Protein AF-A0A7C8ZE04-F1 (afdb_monomer_lite)

pLDDT: mean 73.81, std 24.48, range [26.11, 98.44]

Organism: Opuntia streptacantha (NCBI:txid393608)

Sequence (186 aa):
MRMPPVLPHWYLYLCLLCVHLLLLVFTGVCSWHTSGHNDTEIWVRNIAVRTPGDNIKNKILRYEENSGSISLSADMVSCEDLQGVGSFDTTCLLSSNVYLSSSIYALGAGNLEILPHVSIACPIKDCSISLNLSGNVKLGSDAAIIAGSVVIAAHSLSVGHNSSISTTSLGGNPPAQTSGTPVGFE

Foldseek 3Di:
DDDDDPPDPVVVVVVVVVVVVVVVVVVVPDPPDPPPPPPPDDDDDDDPPDDDDDDVPPPPPDDDDDDDDPPPPADEDWLVNQVWPDTLAAETEADAEGEDAAAHAYDYAYEYEYEALHEDEDPDAPHEHHYAYAAEYEYEANYEYYELYYHHHYPYYYAYHNYYYHNPVPVDDDPPVPPDDDDDDD

Structure (mmCIF, N/CA/C/O backbone):
data_AF-A0A7C8ZE04-F1
#
_entry.id   AF-A0A7C8ZE04-F1
#
loop_
_atom_site.group_PDB
_atom_site.id
_atom_site.type_symbol
_atom_site.label_atom_id
_atom_site.label_alt_id
_atom_site.label_comp_id
_atom_site.label_asym_id
_atom_site.label_entity_id
_atom_site.label_seq_id
_atom_site.pdbx_PDB_ins_code
_atom_site.Cartn_x
_atom_site.Cartn_y
_atom_site.Cartn_z
_atom_site.occupancy
_atom_site.B_iso_or_equiv
_atom_site.auth_seq_id
_atom_site.auth_comp_id
_atom_site.auth_asym_id
_atom_site.auth_atom_id
_atom_site.pdbx_PDB_model_num
ATOM 1 N N . MET A 1 1 ? -48.619 -49.029 37.928 1.00 37.44 1 MET A N 1
ATOM 2 C CA . MET A 1 1 ? -47.556 -48.224 38.568 1.00 37.44 1 MET A CA 1
ATOM 3 C C . MET A 1 1 ? -46.296 -48.361 37.719 1.00 37.44 1 MET A C 1
ATOM 5 O O . MET A 1 1 ? -45.728 -49.441 37.687 1.00 37.44 1 MET A O 1
ATOM 9 N N . ARG A 1 2 ? -45.933 -47.336 36.935 1.00 44.28 2 ARG A N 1
ATOM 10 C CA . ARG A 1 2 ? -44.680 -47.300 36.157 1.00 44.28 2 ARG A CA 1
ATOM 11 C C . ARG A 1 2 ? -43.642 -46.567 37.002 1.00 44.28 2 ARG A C 1
ATOM 13 O O . ARG A 1 2 ? -43.803 -45.378 37.251 1.00 44.28 2 ARG A O 1
ATOM 20 N N . MET A 1 3 ? -42.636 -47.291 37.478 1.00 44.09 3 MET A N 1
ATOM 21 C CA . MET A 1 3 ? -41.471 -46.707 38.141 1.00 44.09 3 MET A CA 1
ATOM 22 C C . MET A 1 3 ? -40.556 -46.103 37.062 1.00 44.09 3 MET A C 1
ATOM 24 O O . MET A 1 3 ? -40.328 -46.766 36.046 1.00 44.09 3 MET A O 1
ATOM 28 N N . PRO A 1 4 ? -40.066 -44.863 37.221 1.00 61.22 4 PRO A N 1
ATOM 29 C CA . PRO A 1 4 ? -39.085 -44.299 36.304 1.00 61.22 4 PRO A CA 1
ATOM 30 C C . PRO A 1 4 ? -37.735 -45.014 36.481 1.00 61.22 4 PRO A C 1
ATOM 32 O O . PRO A 1 4 ? -37.411 -45.435 37.596 1.00 61.22 4 PRO A O 1
ATOM 35 N N . PRO A 1 5 ? -36.936 -45.174 35.411 1.00 58.28 5 PRO A N 1
ATOM 36 C CA . PRO A 1 5 ? -35.630 -45.801 35.518 1.00 58.28 5 PRO A CA 1
ATOM 37 C C . PRO A 1 5 ? -34.706 -44.868 36.302 1.00 58.28 5 PRO A C 1
ATOM 39 O O . PRO A 1 5 ? -34.390 -43.761 35.868 1.00 58.28 5 PRO A O 1
ATOM 42 N N . VAL A 1 6 ? -34.293 -45.316 37.483 1.00 62.94 6 VAL A N 1
ATOM 43 C CA . VAL A 1 6 ? -33.290 -44.636 38.301 1.00 62.94 6 VAL A CA 1
ATOM 44 C C . VAL A 1 6 ? -31.948 -44.862 37.609 1.00 62.94 6 VAL A C 1
ATOM 46 O O . VAL A 1 6 ? -31.359 -45.937 37.720 1.00 62.94 6 VAL A O 1
ATOM 49 N N . LEU A 1 7 ? -31.502 -43.885 36.814 1.00 62.03 7 LEU A N 1
ATOM 50 C CA . LEU A 1 7 ? -30.159 -43.913 36.242 1.00 62.03 7 LEU A CA 1
ATOM 51 C C . LEU A 1 7 ? -29.162 -43.947 37.412 1.00 62.03 7 LEU A C 1
ATOM 53 O O . LEU A 1 7 ? -29.208 -43.067 38.275 1.00 62.03 7 LEU A O 1
ATOM 57 N N . PRO A 1 8 ? -28.285 -44.954 37.497 1.00 69.31 8 PRO A N 1
ATOM 58 C CA . PRO A 1 8 ? -27.446 -45.113 38.668 1.00 69.31 8 PRO A CA 1
ATOM 59 C C . PRO A 1 8 ? -26.351 -44.033 38.657 1.00 69.31 8 PRO A C 1
ATOM 61 O O . PRO A 1 8 ? -25.678 -43.821 37.649 1.00 69.31 8 PRO A O 1
ATOM 64 N N . HIS A 1 9 ? -26.176 -43.350 39.793 1.00 61.88 9 HIS A N 1
ATOM 65 C CA . HIS A 1 9 ? -25.279 -42.197 39.990 1.00 61.88 9 HIS A CA 1
ATOM 66 C C . HIS A 1 9 ? -23.841 -42.398 39.472 1.00 61.88 9 HIS A C 1
ATOM 68 O O . HIS A 1 9 ? -23.181 -41.428 39.098 1.00 61.88 9 HIS A O 1
ATOM 74 N N . TRP A 1 10 ? -23.362 -43.646 39.404 1.00 70.25 10 TRP A N 1
ATOM 75 C CA . TRP A 1 10 ? -22.042 -43.978 38.858 1.00 70.25 10 TRP A CA 1
ATOM 76 C C . TRP A 1 10 ? -21.896 -43.614 37.373 1.00 70.25 10 TRP A C 1
ATOM 78 O O . TRP A 1 10 ? -20.807 -43.246 36.944 1.00 70.25 10 TRP A O 1
ATOM 88 N N . TYR A 1 11 ? -22.987 -43.654 36.601 1.00 71.69 11 TYR A N 1
ATOM 89 C CA . TYR A 1 11 ? -22.973 -43.341 35.173 1.00 71.69 11 TYR A CA 1
ATOM 90 C C . TYR A 1 11 ? -22.762 -41.844 34.934 1.00 71.69 11 TYR A C 1
ATOM 92 O O . TYR A 1 11 ? -21.968 -41.455 34.084 1.00 71.69 11 TYR A O 1
ATOM 100 N N . LEU A 1 12 ? -23.395 -40.996 35.751 1.00 71.06 12 LEU A N 1
ATOM 101 C CA . LEU A 1 12 ? -23.180 -39.546 35.714 1.00 71.06 12 LEU A CA 1
ATOM 102 C C . LEU A 1 12 ? -21.735 -39.189 36.077 1.00 71.06 12 LEU A C 1
ATOM 104 O O . LEU A 1 12 ? -21.133 -38.329 35.437 1.00 71.06 12 LEU A O 1
ATOM 108 N N . TYR A 1 13 ? -21.159 -39.883 37.061 1.00 78.56 13 TYR A N 1
ATOM 109 C CA . TYR A 1 13 ? -19.769 -39.678 37.464 1.00 78.56 13 TYR A CA 1
ATOM 110 C C . TYR A 1 13 ? -18.779 -40.128 36.378 1.00 78.56 13 TYR A C 1
ATOM 112 O O . TYR A 1 13 ? -17.816 -39.423 36.083 1.00 78.56 13 TYR A O 1
ATOM 120 N N . LEU A 1 14 ? -19.060 -41.256 35.719 1.00 78.44 14 LEU A N 1
ATOM 121 C CA . LEU A 1 14 ? -18.273 -41.755 34.592 1.00 78.44 14 LEU A CA 1
ATOM 122 C C . LEU A 1 14 ? -18.345 -40.810 33.382 1.00 78.44 14 LEU A C 1
ATOM 124 O O . LEU A 1 14 ? -17.321 -40.535 32.760 1.00 78.44 14 LEU A O 1
ATOM 128 N N . CYS A 1 15 ? -19.520 -40.245 33.087 1.00 78.38 15 CYS A N 1
ATOM 129 C CA . CYS A 1 15 ? -19.678 -39.233 32.043 1.00 78.38 15 CYS A CA 1
ATOM 130 C C . CYS A 1 15 ? -18.898 -37.948 32.357 1.00 78.38 15 CYS A C 1
ATOM 132 O O . CYS A 1 15 ? -18.218 -37.430 31.475 1.00 78.38 15 CYS A O 1
ATOM 134 N N . LEU A 1 16 ? -18.945 -37.450 33.598 1.00 79.44 16 LEU A N 1
ATOM 135 C CA . LEU A 1 16 ? -18.192 -36.255 34.005 1.00 79.44 16 LEU A CA 1
ATOM 136 C C . LEU A 1 16 ? -16.674 -36.469 33.906 1.00 79.44 16 LEU A C 1
ATOM 138 O O . LEU A 1 16 ? -15.969 -35.600 33.393 1.00 79.44 16 LEU A O 1
ATOM 142 N N . LEU A 1 17 ? -16.179 -37.641 34.318 1.00 79.25 17 LEU A N 1
ATOM 143 C CA . LEU A 1 17 ? -14.771 -38.019 34.162 1.00 79.25 17 LEU A CA 1
ATOM 144 C C . LEU A 1 17 ? -14.362 -38.129 32.688 1.00 79.25 17 LEU A C 1
ATOM 146 O O . LEU A 1 17 ? -13.304 -37.626 32.319 1.00 79.25 17 LEU A O 1
ATOM 150 N N . CYS A 1 18 ? -15.204 -38.718 31.831 1.00 77.06 18 CYS A N 1
ATOM 151 C CA . CYS A 1 18 ? -14.952 -38.786 30.389 1.00 77.06 18 CYS A CA 1
ATOM 152 C C . CYS A 1 18 ? -14.890 -37.398 29.740 1.00 77.06 18 CYS A C 1
ATOM 154 O O . CYS A 1 18 ? -14.009 -37.155 28.920 1.00 77.06 18 CYS A O 1
ATOM 156 N N . VAL A 1 19 ? -15.783 -36.478 30.116 1.00 82.56 19 VAL A N 1
ATOM 157 C CA . VAL A 1 19 ? -15.781 -35.102 29.592 1.00 82.56 19 VAL A CA 1
ATOM 158 C C . VAL A 1 19 ? -14.530 -34.343 30.042 1.00 82.56 19 VAL A C 1
ATOM 160 O O . VAL A 1 19 ? -13.927 -33.642 29.233 1.00 82.56 19 VAL A O 1
ATOM 163 N N . HIS A 1 20 ? -14.087 -34.518 31.292 1.00 76.00 20 HIS A N 1
ATOM 164 C CA . HIS A 1 20 ? -12.827 -33.938 31.772 1.00 76.00 20 HIS A CA 1
ATOM 165 C C . HIS A 1 20 ? -11.596 -34.523 31.068 1.00 76.00 20 HIS A C 1
ATOM 167 O O . HIS A 1 20 ? -10.710 -33.765 30.677 1.00 76.00 20 HIS A O 1
ATOM 173 N N . LEU A 1 21 ? -11.550 -35.842 30.847 1.00 73.88 21 LEU A N 1
ATOM 174 C CA . LEU A 1 21 ? -10.459 -36.471 30.096 1.00 73.88 21 LEU A CA 1
ATOM 175 C C . LEU A 1 21 ? -10.413 -35.968 28.646 1.00 73.88 21 LEU A C 1
ATOM 177 O O . LEU A 1 21 ? -9.336 -35.679 28.134 1.00 73.88 21 LEU A O 1
ATOM 181 N N . LEU A 1 22 ? -11.572 -35.823 27.996 1.00 68.81 22 LEU A N 1
ATOM 182 C CA . LEU A 1 22 ? -11.665 -35.301 26.632 1.00 68.81 22 LEU A CA 1
ATOM 183 C C . LEU A 1 22 ? -11.234 -33.829 26.555 1.00 68.81 22 LEU A C 1
ATOM 185 O O . LEU A 1 22 ? -10.473 -33.479 25.659 1.00 68.81 22 LEU A O 1
ATOM 189 N N . LEU A 1 23 ? -11.638 -32.981 27.508 1.00 67.50 23 LEU A N 1
ATOM 190 C CA . LEU A 1 23 ? -11.196 -31.580 27.581 1.00 67.50 23 LEU A CA 1
ATOM 191 C C . LEU A 1 23 ? -9.672 -31.452 27.720 1.00 67.50 23 LEU A C 1
ATOM 193 O O . LEU A 1 23 ? -9.079 -30.625 27.033 1.00 67.50 23 LEU A O 1
ATOM 197 N N . LEU A 1 24 ? -9.032 -32.302 28.533 1.00 62.81 24 LEU A N 1
ATOM 198 C CA . LEU A 1 24 ? -7.570 -32.314 28.678 1.00 62.81 24 LEU A CA 1
ATOM 199 C C . LEU A 1 24 ? -6.854 -32.735 27.383 1.00 62.81 24 LEU A C 1
ATOM 201 O O . LEU A 1 24 ? -5.794 -32.194 27.067 1.00 62.81 24 LEU A O 1
ATOM 205 N N . VAL A 1 25 ? -7.446 -33.644 26.602 1.00 62.69 25 VAL A N 1
ATOM 206 C CA . VAL A 1 25 ? -6.917 -34.054 25.289 1.00 62.69 25 VAL A CA 1
ATOM 207 C C . VAL A 1 25 ? -7.092 -32.944 24.243 1.00 62.69 25 VAL A C 1
ATOM 209 O O . VAL A 1 25 ? -6.171 -32.699 23.465 1.00 62.69 25 VAL A O 1
ATOM 212 N N . PHE A 1 26 ? -8.210 -32.209 24.256 1.00 58.47 26 PHE A N 1
ATOM 213 C CA . PHE A 1 26 ? -8.433 -31.082 23.337 1.00 58.47 26 PHE A CA 1
ATOM 214 C C . PHE A 1 26 ? -7.546 -29.865 23.636 1.00 58.47 26 PHE A C 1
ATOM 216 O O . PHE A 1 26 ? -7.151 -29.169 22.705 1.00 58.47 26 PHE A O 1
ATOM 223 N N . THR A 1 27 ? -7.154 -29.630 24.892 1.00 55.72 27 THR A N 1
ATOM 224 C CA . THR A 1 27 ? -6.160 -28.589 25.221 1.00 55.72 27 THR A CA 1
ATOM 225 C C . THR A 1 27 ? -4.712 -29.004 24.929 1.00 55.72 27 THR A C 1
ATOM 227 O O . THR A 1 27 ? -3.817 -28.167 24.999 1.00 55.72 27 THR A O 1
ATOM 230 N N . GLY A 1 28 ? -4.467 -30.280 24.606 1.00 57.69 28 GLY A N 1
ATOM 231 C CA . GLY A 1 28 ? -3.129 -30.846 24.405 1.00 57.69 28 GLY A CA 1
ATOM 232 C C . GLY A 1 28 ? -2.676 -30.999 22.950 1.00 57.69 28 GLY A C 1
ATOM 233 O O . GLY A 1 28 ? -1.522 -31.352 22.726 1.00 57.69 28 GLY A O 1
ATOM 234 N N . VAL A 1 29 ? -3.532 -30.745 21.951 1.00 55.81 29 VAL A N 1
ATOM 235 C CA . VAL A 1 29 ? -3.172 -30.918 20.530 1.00 55.81 29 VAL A CA 1
ATOM 236 C C . VAL A 1 29 ? -3.608 -29.712 19.705 1.00 55.81 29 VAL A C 1
ATOM 238 O O . VAL A 1 29 ? -4.608 -29.738 19.002 1.00 55.81 29 VAL A O 1
ATOM 241 N N . CYS A 1 30 ? -2.809 -28.651 19.816 1.00 51.44 30 CYS A N 1
ATOM 242 C CA . CYS A 1 30 ? -2.404 -27.773 18.715 1.00 51.44 30 CYS A CA 1
ATOM 243 C C . CYS A 1 30 ? -1.124 -27.021 19.130 1.00 51.44 30 CYS A C 1
ATOM 245 O O . CYS A 1 30 ? -1.056 -25.797 19.088 1.00 51.44 30 CYS A O 1
ATOM 247 N N . SER A 1 31 ? -0.072 -27.755 19.512 1.00 45.94 31 SER A N 1
ATOM 248 C CA . SER A 1 31 ? 1.297 -27.247 19.363 1.00 45.94 31 SER A CA 1
ATOM 249 C C . SER A 1 31 ? 1.656 -27.326 17.881 1.00 45.94 31 SER A C 1
ATOM 251 O O . SER A 1 31 ? 2.342 -28.242 17.436 1.00 45.94 31 SER A O 1
ATOM 253 N N . TRP A 1 32 ? 1.123 -26.395 17.090 1.00 43.69 32 TRP A N 1
ATOM 254 C CA . TRP A 1 32 ? 1.688 -26.124 15.776 1.00 43.69 32 TRP A CA 1
ATOM 255 C C . TRP A 1 32 ? 3.054 -25.490 16.002 1.00 43.69 32 TRP A C 1
ATOM 257 O O . TRP A 1 32 ? 3.196 -24.558 16.792 1.00 43.69 32 TRP A O 1
ATOM 267 N N . HIS A 1 33 ? 4.052 -26.075 15.351 1.00 43.50 33 HIS A N 1
ATOM 268 C CA . HIS A 1 33 ? 5.446 -25.668 15.361 1.00 43.50 33 HIS A CA 1
ATOM 269 C C . HIS A 1 33 ? 5.601 -24.142 15.312 1.00 43.50 33 HIS A C 1
ATOM 271 O O . HIS A 1 33 ? 5.453 -23.521 14.260 1.00 43.50 33 HIS A O 1
ATOM 277 N N . THR A 1 34 ? 6.013 -23.544 16.426 1.00 41.84 34 THR A N 1
ATOM 278 C CA . THR A 1 34 ? 6.854 -22.353 16.382 1.00 41.84 34 THR A CA 1
ATOM 279 C C . THR A 1 34 ? 8.168 -22.798 15.750 1.00 41.84 34 THR A C 1
ATOM 281 O O . THR A 1 34 ? 9.049 -23.340 16.415 1.00 41.84 34 THR A O 1
ATOM 284 N N . SER A 1 35 ? 8.290 -22.623 14.43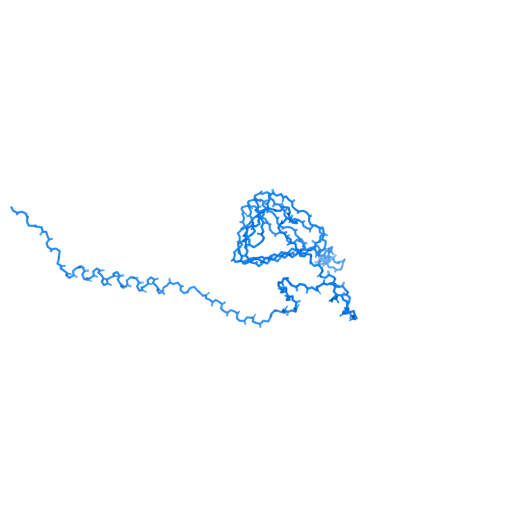4 1.00 34.50 35 SER A N 1
ATOM 285 C CA . SER A 1 35 ? 9.595 -22.583 13.783 1.00 34.50 35 SER A CA 1
ATOM 286 C C . SER A 1 35 ? 10.286 -21.310 14.262 1.00 34.50 35 SER A C 1
ATOM 288 O O . SER A 1 35 ? 10.204 -20.262 13.628 1.00 34.50 35 SER A O 1
ATOM 290 N N . GLY A 1 36 ? 10.904 -21.393 15.440 1.00 40.91 36 GLY A N 1
ATOM 291 C CA . GLY A 1 36 ? 11.854 -20.407 15.921 1.00 40.91 36 GLY A CA 1
ATOM 292 C C . GLY A 1 36 ? 13.096 -20.466 15.045 1.00 40.91 36 GLY A C 1
ATOM 293 O O . GLY A 1 36 ? 14.046 -21.171 15.369 1.00 40.91 36 GLY A O 1
ATOM 294 N N . HIS A 1 37 ? 13.074 -19.744 13.925 1.00 33.09 37 HIS A N 1
ATOM 295 C CA . HIS A 1 37 ? 14.300 -19.334 13.260 1.00 33.09 37 HIS A CA 1
ATOM 296 C C . HIS A 1 37 ? 14.757 -18.045 13.942 1.00 33.09 37 HIS A C 1
ATOM 298 O O . HIS A 1 37 ? 14.253 -16.958 13.660 1.00 33.09 37 HIS A O 1
ATOM 304 N N . ASN A 1 38 ? 15.659 -18.193 14.911 1.00 39.38 38 ASN A N 1
ATOM 305 C CA . ASN A 1 38 ? 16.453 -17.085 15.423 1.00 39.38 38 ASN A CA 1
ATOM 306 C C . ASN A 1 38 ? 17.449 -16.667 14.334 1.00 39.38 38 ASN A C 1
ATOM 308 O O . ASN A 1 38 ? 18.624 -16.996 14.430 1.00 39.38 38 ASN A O 1
ATOM 312 N N . ASP A 1 39 ? 16.977 -15.921 13.338 1.00 35.12 39 ASP A N 1
ATOM 313 C CA . ASP A 1 39 ? 17.833 -15.054 12.529 1.00 35.12 39 ASP A CA 1
ATOM 314 C C . ASP A 1 39 ? 17.661 -13.621 13.024 1.00 35.12 39 ASP A C 1
ATOM 316 O O . ASP A 1 39 ? 17.067 -12.741 12.401 1.00 35.12 39 ASP A O 1
ATOM 320 N N . THR A 1 40 ? 18.214 -13.379 14.207 1.00 39.47 40 THR A N 1
ATOM 321 C CA . THR A 1 40 ? 18.851 -12.095 14.461 1.00 39.47 40 THR A CA 1
ATOM 322 C C . THR A 1 40 ? 19.998 -11.973 13.465 1.00 39.47 40 THR A C 1
ATOM 324 O O . THR A 1 40 ? 21.023 -12.594 13.704 1.00 39.47 40 THR A O 1
ATOM 327 N N . GLU A 1 41 ? 19.782 -11.270 12.349 1.00 45.53 41 GLU A N 1
ATOM 328 C CA . GLU A 1 41 ? 20.761 -10.486 11.564 1.00 45.53 41 GLU A CA 1
ATOM 329 C C . GLU A 1 41 ? 20.132 -10.070 10.215 1.00 45.53 41 GLU A C 1
ATOM 331 O O . GLU A 1 41 ? 20.454 -10.624 9.170 1.00 45.53 41 GLU A O 1
ATOM 336 N N . ILE A 1 42 ? 19.246 -9.059 10.201 1.00 36.91 42 ILE A N 1
ATOM 337 C CA . ILE A 1 42 ? 19.004 -8.260 8.984 1.00 36.91 42 ILE A CA 1
ATOM 338 C C . ILE A 1 42 ? 18.997 -6.769 9.349 1.00 36.91 42 ILE A C 1
ATOM 340 O O . ILE A 1 42 ? 18.168 -6.260 10.098 1.00 36.91 42 ILE A O 1
ATOM 344 N N . TRP A 1 43 ? 20.018 -6.110 8.818 1.00 26.11 43 TRP A N 1
ATOM 345 C CA . TRP A 1 43 ? 20.463 -4.724 8.915 1.00 26.11 43 TRP A CA 1
ATOM 346 C C . TRP A 1 43 ? 19.372 -3.642 9.060 1.00 26.11 43 TRP A C 1
ATOM 348 O O . TRP A 1 43 ? 18.914 -3.041 8.089 1.00 26.11 43 TRP A O 1
ATOM 358 N N . VAL A 1 44 ? 19.038 -3.287 10.302 1.00 29.08 44 VAL A N 1
ATOM 359 C CA . VAL A 1 44 ? 18.365 -2.018 10.615 1.00 29.08 44 VAL A CA 1
ATOM 360 C C . VAL A 1 44 ? 19.437 -0.939 10.766 1.00 29.08 44 VAL A C 1
ATOM 362 O O . VAL A 1 44 ? 19.963 -0.720 11.855 1.00 29.08 44 VAL A O 1
ATOM 365 N N . ARG A 1 45 ? 19.772 -0.232 9.681 1.00 33.34 45 ARG A N 1
ATOM 366 C CA . ARG A 1 45 ? 20.400 1.093 9.800 1.00 33.34 45 ARG A CA 1
ATOM 367 C C . ARG A 1 45 ? 19.343 2.188 9.648 1.00 33.34 45 ARG A C 1
ATOM 369 O O . ARG A 1 45 ? 19.033 2.627 8.552 1.00 33.34 45 ARG A O 1
ATOM 376 N N . ASN A 1 46 ? 18.860 2.620 10.816 1.00 37.75 46 ASN A N 1
ATOM 377 C CA . ASN A 1 46 ? 18.327 3.941 11.170 1.00 37.75 46 ASN A CA 1
ATOM 378 C C . ASN A 1 46 ? 17.159 4.516 10.353 1.00 37.75 46 ASN A C 1
ATOM 380 O O . ASN A 1 46 ? 17.355 5.415 9.542 1.00 37.75 46 ASN A O 1
ATOM 384 N N . ILE A 1 47 ? 15.929 4.165 10.738 1.00 36.22 47 ILE A N 1
ATOM 385 C CA . ILE A 1 47 ? 14.787 5.091 10.658 1.00 36.22 47 ILE A CA 1
ATOM 386 C C . ILE A 1 47 ? 14.082 5.068 12.018 1.00 36.22 47 ILE A C 1
ATOM 388 O O . ILE A 1 47 ? 13.189 4.270 12.281 1.00 36.22 47 ILE A O 1
ATOM 392 N N . ALA A 1 48 ? 14.536 5.934 12.923 1.00 28.05 48 ALA A N 1
ATOM 393 C CA . ALA A 1 48 ? 13.793 6.264 14.130 1.00 28.05 48 ALA A CA 1
ATOM 394 C C . ALA A 1 48 ? 12.840 7.421 13.795 1.00 28.05 48 ALA A C 1
ATOM 396 O O . ALA A 1 48 ? 13.214 8.586 13.916 1.00 28.05 48 ALA A O 1
ATOM 397 N N . VAL A 1 49 ? 11.616 7.112 13.358 1.00 28.64 49 VAL A N 1
ATOM 398 C CA . VAL A 1 49 ? 10.525 8.098 13.326 1.00 28.64 49 VAL A CA 1
ATOM 399 C C . VAL A 1 49 ? 9.922 8.136 14.726 1.00 28.64 49 VAL A C 1
ATOM 401 O O . VAL A 1 49 ? 9.141 7.274 15.121 1.00 28.64 49 VAL A O 1
ATOM 404 N N . ARG A 1 50 ? 10.359 9.119 15.519 1.00 28.19 50 ARG A N 1
ATOM 405 C CA . ARG A 1 50 ? 9.712 9.506 16.774 1.00 28.19 50 ARG A CA 1
ATOM 406 C C . ARG A 1 50 ? 8.682 10.593 16.452 1.00 28.19 50 ARG A C 1
ATOM 408 O O . ARG A 1 50 ? 8.974 11.518 15.701 1.00 28.19 50 ARG A O 1
ATOM 415 N N . THR A 1 51 ? 7.490 10.425 17.015 1.00 31.30 51 THR A N 1
ATOM 416 C CA . THR A 1 51 ? 6.305 11.295 16.950 1.00 31.30 51 THR A CA 1
ATOM 417 C C . THR A 1 51 ? 6.591 12.802 17.085 1.00 31.30 51 THR A C 1
ATOM 419 O O . THR A 1 51 ? 7.581 13.180 17.718 1.00 31.30 51 THR A O 1
ATOM 422 N N . PRO A 1 52 ? 5.717 13.674 16.540 1.00 34.53 52 PRO A N 1
ATOM 423 C CA . PRO A 1 52 ? 6.023 15.072 16.251 1.00 34.53 52 PRO A CA 1
ATOM 424 C C . PRO A 1 52 ? 5.989 15.943 17.507 1.00 34.53 52 PRO A C 1
ATOM 426 O O . PRO A 1 52 ? 4.968 16.069 18.177 1.00 34.53 52 PRO A O 1
ATOM 429 N N . GLY A 1 53 ? 7.110 16.592 17.781 1.00 32.50 53 GLY A N 1
ATOM 430 C CA . GLY A 1 53 ? 7.216 17.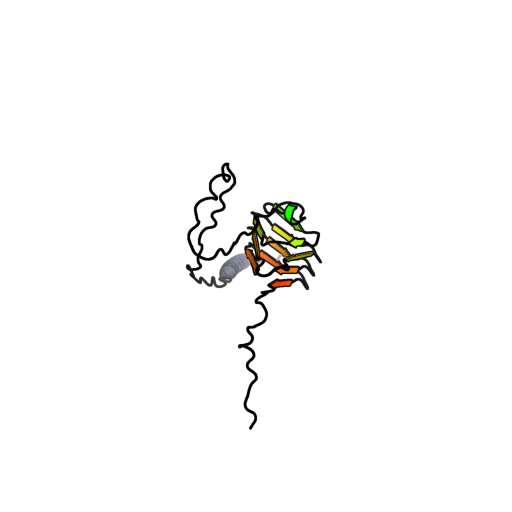723 18.689 1.00 32.50 53 GLY A CA 1
ATOM 431 C C . GLY A 1 53 ? 8.393 18.564 18.225 1.00 32.50 53 GLY A C 1
ATOM 432 O O . GLY A 1 53 ? 9.529 18.175 18.455 1.00 32.50 53 GLY A O 1
ATOM 433 N N . ASP A 1 54 ? 8.077 19.631 17.492 1.00 42.00 54 ASP A N 1
ATOM 434 C CA . ASP A 1 54 ? 8.888 20.805 17.143 1.00 42.00 54 ASP A CA 1
ATOM 435 C C . ASP A 1 54 ? 10.408 20.657 16.879 1.00 42.00 54 ASP A C 1
ATOM 437 O O . ASP A 1 54 ? 11.189 20.271 17.746 1.00 42.00 54 ASP A O 1
ATOM 441 N N . ASN A 1 55 ? 10.834 21.182 15.713 1.00 36.25 55 ASN A N 1
ATOM 442 C CA . ASN A 1 55 ? 12.209 21.545 15.283 1.00 36.25 55 ASN A CA 1
ATOM 443 C C . ASN A 1 55 ? 12.936 20.698 14.212 1.00 36.25 55 ASN A C 1
ATOM 445 O O . ASN A 1 55 ? 14.164 20.758 14.113 1.00 36.25 55 ASN A O 1
ATOM 449 N N . ILE A 1 56 ? 12.234 20.026 13.291 1.00 43.72 56 ILE A N 1
ATOM 450 C CA . ILE A 1 56 ? 12.860 19.496 12.053 1.00 43.72 56 ILE A CA 1
ATOM 451 C C . ILE A 1 56 ? 12.830 20.547 10.928 1.00 43.72 56 ILE A C 1
ATOM 453 O O . ILE A 1 56 ? 12.342 20.305 9.832 1.00 43.72 56 ILE A O 1
ATOM 457 N N . LYS A 1 57 ? 13.328 21.758 11.188 1.00 34.50 57 LYS A N 1
ATOM 458 C CA . LYS A 1 57 ? 13.695 22.695 10.107 1.00 34.50 57 LYS A CA 1
ATOM 459 C C . LYS A 1 57 ? 15.203 22.925 10.008 1.00 34.50 57 LYS A C 1
ATOM 461 O O . LYS A 1 57 ? 15.674 23.418 8.992 1.00 34.50 57 LYS A O 1
ATOM 466 N N . ASN A 1 58 ? 15.983 22.508 11.013 1.00 32.19 58 ASN A N 1
ATOM 467 C CA . ASN A 1 58 ? 17.366 22.982 11.156 1.00 32.19 58 ASN A CA 1
ATOM 468 C C . ASN A 1 58 ? 18.408 21.849 11.244 1.00 32.19 58 ASN A C 1
ATOM 470 O O . ASN A 1 58 ? 19.572 22.113 11.537 1.00 32.19 58 ASN A O 1
ATOM 474 N N . LYS A 1 59 ? 18.019 20.587 11.011 1.00 31.03 59 LYS A N 1
ATOM 475 C CA . LYS A 1 59 ? 18.900 19.413 11.177 1.00 31.03 59 LYS A CA 1
ATOM 476 C C . LYS A 1 59 ? 18.932 18.492 9.949 1.00 31.03 59 LYS A C 1
ATOM 478 O O . LYS A 1 59 ? 19.093 17.289 10.088 1.00 31.03 59 LYS A O 1
ATOM 483 N N . ILE A 1 60 ? 18.771 19.059 8.752 1.00 43.88 60 ILE A N 1
ATOM 484 C CA . ILE A 1 60 ? 19.028 18.376 7.467 1.00 43.88 60 ILE A CA 1
ATOM 485 C C . ILE A 1 60 ? 20.087 19.163 6.683 1.00 43.88 60 ILE A C 1
ATOM 487 O O . ILE A 1 60 ? 19.934 19.481 5.515 1.00 43.88 60 ILE A O 1
ATOM 491 N N . LEU A 1 61 ? 21.169 19.538 7.359 1.00 35.25 61 LEU A N 1
ATOM 492 C CA . LEU A 1 61 ? 22.420 19.956 6.734 1.00 35.25 61 LEU A CA 1
ATOM 493 C C . LEU A 1 61 ? 23.535 19.409 7.621 1.00 35.25 61 LEU A C 1
ATOM 495 O O . LEU A 1 61 ? 23.477 19.583 8.838 1.00 35.25 61 LEU A O 1
ATOM 499 N N . ARG A 1 62 ? 24.540 18.788 7.001 1.00 31.81 62 ARG A N 1
ATOM 500 C CA . ARG A 1 62 ? 25.645 17.997 7.582 1.00 31.81 62 ARG A CA 1
ATOM 501 C C . ARG A 1 62 ? 25.385 16.497 7.669 1.00 31.81 62 ARG A C 1
ATOM 503 O O . ARG A 1 62 ? 25.369 15.942 8.755 1.00 31.81 62 ARG A O 1
ATOM 510 N N . TYR A 1 63 ? 25.261 15.860 6.513 1.00 32.34 63 TYR A N 1
ATOM 511 C CA . TYR A 1 63 ? 26.031 14.651 6.207 1.00 32.34 63 TYR A CA 1
ATOM 512 C C . TYR A 1 63 ? 26.241 14.628 4.694 1.00 32.34 63 TYR A C 1
ATOM 514 O O . TYR A 1 63 ? 25.528 13.973 3.946 1.00 32.34 63 TYR A O 1
ATOM 522 N N . GLU A 1 64 ? 27.200 15.433 4.257 1.00 42.00 64 GLU A N 1
ATOM 523 C CA . GLU A 1 64 ? 27.809 15.328 2.942 1.00 42.00 64 GLU A CA 1
ATOM 524 C C . GLU A 1 64 ? 29.252 14.906 3.200 1.00 42.00 64 GLU A C 1
ATOM 526 O O . GLU A 1 64 ? 30.028 15.721 3.685 1.00 42.00 64 GLU A O 1
ATOM 531 N N . GLU A 1 65 ? 29.577 13.632 2.966 1.00 36.59 65 GLU A N 1
ATOM 532 C CA . GLU A 1 65 ? 30.879 13.263 2.401 1.00 36.59 65 GLU A CA 1
ATOM 533 C C . GLU A 1 65 ? 30.848 11.833 1.826 1.00 36.59 65 GLU A C 1
ATOM 535 O O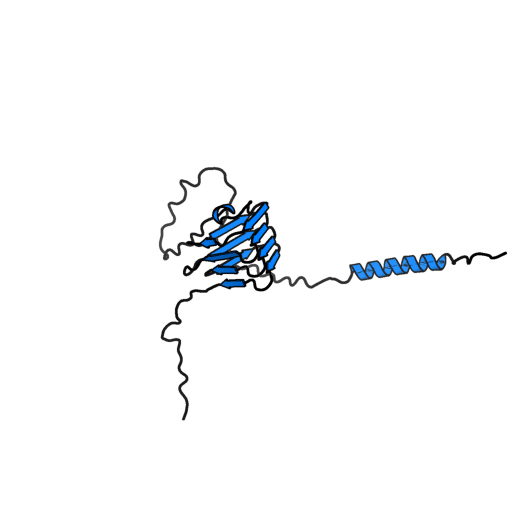 . GLU A 1 65 ? 30.872 10.834 2.541 1.00 36.59 65 GLU A O 1
ATOM 540 N N . ASN A 1 66 ? 30.800 11.778 0.494 1.00 40.25 66 ASN A N 1
ATOM 541 C CA . ASN A 1 66 ? 31.417 10.766 -0.363 1.00 40.25 66 ASN A CA 1
ATOM 542 C C . ASN A 1 66 ? 30.974 9.289 -0.257 1.00 40.25 66 ASN A C 1
ATOM 544 O O . ASN A 1 66 ? 31.745 8.401 0.100 1.00 40.25 66 ASN A O 1
ATOM 548 N N . SER A 1 67 ? 29.760 8.991 -0.718 1.00 35.41 67 SER A N 1
ATOM 549 C CA . SER A 1 67 ? 29.442 7.786 -1.511 1.00 35.41 67 SER A CA 1
ATOM 550 C C . SER A 1 67 ? 28.191 8.118 -2.328 1.00 35.41 67 SER A C 1
ATOM 552 O O . SER A 1 67 ? 27.280 8.725 -1.773 1.00 35.41 67 SER A O 1
ATOM 554 N N . GLY A 1 68 ? 28.159 7.805 -3.628 1.00 34.41 68 GLY A N 1
ATOM 555 C CA . GLY A 1 68 ? 27.114 8.243 -4.569 1.00 34.41 68 GLY A CA 1
ATOM 556 C C . GLY A 1 68 ? 25.697 8.261 -3.982 1.00 34.41 68 GLY A C 1
ATOM 557 O O . GLY A 1 68 ? 25.228 7.270 -3.429 1.00 34.41 68 GLY A O 1
ATOM 558 N N . SER A 1 69 ? 25.038 9.415 -4.084 1.00 38.41 69 SER A N 1
ATOM 559 C CA . SER A 1 69 ? 23.721 9.693 -3.521 1.00 38.41 69 SER A CA 1
ATOM 560 C C . SER A 1 69 ? 22.647 8.778 -4.117 1.00 38.41 69 SER A C 1
ATOM 562 O O . SER A 1 69 ? 22.028 9.111 -5.126 1.00 38.41 69 SER A O 1
ATOM 564 N N . ILE A 1 70 ? 22.380 7.639 -3.482 1.00 39.53 70 ILE A N 1
ATOM 565 C CA . ILE A 1 70 ? 21.078 6.992 -3.620 1.00 39.53 70 ILE A CA 1
ATOM 566 C C . ILE A 1 70 ? 20.141 7.827 -2.751 1.00 39.53 70 ILE A C 1
ATOM 568 O O . ILE A 1 70 ? 20.139 7.693 -1.526 1.00 39.53 70 ILE A O 1
ATOM 572 N N . SER A 1 71 ? 19.389 8.747 -3.359 1.00 41.44 71 SER A N 1
ATOM 573 C CA . SER A 1 71 ? 18.321 9.446 -2.649 1.00 41.44 71 SER A CA 1
ATOM 574 C C . SER A 1 71 ? 17.200 8.443 -2.368 1.00 41.44 71 SER A C 1
ATOM 576 O O . SER A 1 71 ? 16.236 8.334 -3.121 1.00 41.44 71 SER A O 1
ATOM 578 N N . LEU A 1 72 ? 17.325 7.694 -1.275 1.00 53.09 72 LEU A N 1
ATOM 579 C CA . LEU A 1 72 ? 16.226 6.963 -0.642 1.00 53.09 72 LEU A CA 1
ATOM 580 C C . LEU A 1 72 ? 15.271 7.976 0.017 1.00 53.09 72 LEU A C 1
ATOM 582 O O . LEU A 1 72 ? 15.070 7.968 1.226 1.00 53.09 72 LEU A O 1
ATOM 586 N N . SER A 1 73 ? 14.738 8.909 -0.772 1.00 66.88 73 SER A N 1
ATOM 587 C CA . SER A 1 73 ? 13.693 9.828 -0.333 1.00 66.88 73 SER A CA 1
ATOM 588 C C . SER A 1 73 ? 12.364 9.151 -0.629 1.00 66.88 73 SER A C 1
ATOM 590 O O . SER A 1 73 ? 11.817 9.300 -1.716 1.00 66.88 73 SER A O 1
ATOM 592 N N . ALA A 1 74 ? 11.904 8.311 0.296 1.00 78.00 74 ALA A N 1
ATOM 593 C CA . ALA A 1 74 ? 10.507 7.910 0.299 1.00 78.00 74 ALA A CA 1
ATOM 594 C C . ALA A 1 74 ? 9.709 9.027 0.976 1.00 78.00 74 ALA A C 1
ATOM 596 O O . ALA A 1 74 ? 10.026 9.414 2.104 1.00 78.00 74 ALA A O 1
ATOM 597 N N . ASP A 1 75 ? 8.699 9.544 0.288 1.00 89.81 75 ASP A N 1
ATOM 598 C CA . ASP A 1 75 ? 7.843 10.593 0.822 1.00 89.81 75 ASP A CA 1
ATOM 599 C C . ASP A 1 75 ? 6.884 9.975 1.844 1.00 89.81 75 ASP A C 1
ATOM 601 O O . ASP A 1 75 ? 6.203 8.983 1.566 1.00 89.81 75 ASP A O 1
ATOM 605 N N . MET A 1 76 ? 6.852 10.530 3.057 1.00 92.88 76 MET A N 1
ATOM 606 C CA . MET A 1 76 ? 5.899 10.087 4.070 1.00 92.88 76 MET A CA 1
ATOM 607 C C . MET A 1 76 ? 4.515 10.622 3.706 1.00 92.88 76 MET A C 1
ATOM 609 O O . MET A 1 76 ? 4.331 11.836 3.647 1.00 92.88 76 MET A O 1
ATOM 613 N N . VAL A 1 77 ? 3.560 9.724 3.468 1.00 95.50 77 VAL A N 1
ATOM 614 C CA . VAL A 1 77 ? 2.219 10.073 2.976 1.00 95.50 77 VAL A CA 1
ATOM 615 C C . VAL A 1 77 ? 1.141 9.769 4.008 1.00 95.50 77 VAL A C 1
ATOM 617 O O . VAL A 1 77 ? 1.247 8.825 4.793 1.00 95.50 77 VAL A O 1
ATOM 620 N N . SER A 1 78 ? 0.082 10.568 3.989 1.00 96.56 78 SER A N 1
ATOM 621 C CA . SER A 1 78 ? -1.167 10.328 4.707 1.00 96.56 78 SER A CA 1
ATOM 622 C C . SER A 1 78 ? -2.172 9.563 3.836 1.00 96.56 78 SER A C 1
ATOM 624 O O . SER A 1 78 ? -1.968 9.365 2.637 1.00 96.56 78 SER A O 1
ATOM 626 N N . CYS A 1 79 ? -3.278 9.112 4.435 1.00 97.19 79 CYS A N 1
ATOM 627 C CA . CYS A 1 79 ? -4.347 8.451 3.681 1.00 97.19 79 CYS A CA 1
ATOM 628 C C . CYS A 1 79 ? -4.963 9.391 2.628 1.00 97.19 79 CYS A C 1
ATOM 630 O O . CYS A 1 79 ? -5.286 8.963 1.521 1.00 97.19 79 CYS A O 1
ATOM 632 N N . GLU A 1 80 ? -5.075 10.679 2.959 1.00 96.31 80 GLU A N 1
ATOM 633 C CA . GLU A 1 80 ? -5.646 11.709 2.088 1.00 96.31 80 GLU A CA 1
ATOM 634 C C . GLU A 1 80 ? -4.755 11.975 0.864 1.00 96.31 80 GLU A C 1
ATOM 636 O O . GLU A 1 80 ? -5.269 12.184 -0.234 1.00 96.31 80 GLU A O 1
ATOM 641 N N . ASP A 1 81 ? -3.429 11.865 1.013 1.00 95.06 81 ASP A N 1
ATOM 642 C CA . ASP A 1 81 ? -2.478 11.983 -0.106 1.00 95.06 81 ASP A CA 1
ATOM 643 C C . ASP A 1 81 ? -2.640 10.843 -1.126 1.00 95.06 81 ASP A C 1
ATOM 645 O O . ASP A 1 81 ? -2.400 11.022 -2.321 1.00 95.06 81 ASP A O 1
ATOM 649 N N . LEU A 1 82 ? -3.109 9.675 -0.672 1.00 95.06 82 LEU A N 1
ATOM 650 C CA . LEU A 1 82 ? -3.503 8.558 -1.533 1.00 95.06 82 LEU A CA 1
ATOM 651 C C . LEU A 1 82 ? -4.950 8.674 -2.031 1.00 95.06 82 LEU A C 1
ATOM 653 O O . LEU A 1 82 ? -5.503 7.691 -2.513 1.00 95.06 82 LEU A O 1
ATOM 657 N N . GLN A 1 83 ? -5.583 9.845 -1.910 1.00 95.31 83 GLN A N 1
ATOM 658 C CA . GLN A 1 83 ? -6.991 10.065 -2.272 1.00 95.31 83 GLN A CA 1
ATOM 659 C C . GLN A 1 83 ? -7.950 9.125 -1.516 1.00 95.31 83 GLN A C 1
ATOM 661 O O . GLN A 1 83 ? -9.060 8.842 -1.971 1.00 95.31 83 GLN A O 1
ATOM 666 N N . GLY A 1 84 ? -7.511 8.622 -0.361 1.00 95.62 84 GLY A N 1
ATOM 667 C CA . GLY A 1 84 ? -8.286 7.767 0.518 1.00 95.62 84 GLY A CA 1
ATOM 668 C C . GLY A 1 84 ? -9.169 8.550 1.477 1.00 95.62 84 GLY A C 1
ATOM 669 O O . GLY A 1 84 ? -8.988 9.745 1.703 1.00 95.62 84 GLY A O 1
ATOM 670 N N . VAL A 1 85 ? -10.120 7.847 2.087 1.00 97.69 85 VAL A N 1
ATOM 671 C CA . VAL A 1 85 ? -10.975 8.376 3.154 1.00 97.69 85 VAL A CA 1
ATOM 672 C C . VAL A 1 85 ? -10.578 7.730 4.477 1.00 97.69 85 VAL A C 1
ATOM 674 O O . VAL A 1 85 ? -10.524 6.504 4.579 1.00 97.69 85 VAL A O 1
ATOM 677 N N . GLY A 1 86 ? -10.336 8.552 5.501 1.00 97.00 86 GLY A N 1
ATOM 678 C CA . GLY A 1 86 ? -9.960 8.105 6.843 1.00 97.00 86 GLY A CA 1
ATOM 679 C C . GLY A 1 86 ? -8.494 8.387 7.172 1.00 97.00 86 GLY A C 1
ATOM 680 O O . GLY A 1 86 ? -7.958 9.425 6.803 1.00 97.00 86 GLY A O 1
ATOM 681 N N . SER A 1 87 ? -7.849 7.485 7.913 1.00 97.44 87 SER A N 1
ATOM 682 C CA . SER A 1 87 ? -6.452 7.626 8.348 1.00 97.44 87 SER A CA 1
ATOM 683 C C . SER A 1 87 ? -5.795 6.257 8.514 1.00 97.44 87 SER A C 1
ATOM 685 O O . SER A 1 87 ? -6.470 5.274 8.820 1.00 97.44 87 SER A O 1
ATOM 687 N N . PHE A 1 88 ? -4.470 6.194 8.368 1.00 97.62 88 PHE A N 1
ATOM 688 C CA . PHE A 1 88 ? -3.694 4.977 8.617 1.00 97.62 88 PHE A CA 1
ATOM 689 C C . PHE A 1 88 ? -3.705 4.531 10.084 1.00 97.62 88 PHE A C 1
ATOM 691 O O . PHE A 1 88 ? -3.424 3.368 10.351 1.00 97.62 88 PHE A O 1
ATOM 698 N N . ASP A 1 89 ? -4.057 5.402 11.035 1.00 97.38 89 ASP A N 1
ATOM 699 C CA . ASP A 1 89 ? -4.217 5.022 12.448 1.00 97.38 89 ASP A CA 1
ATOM 700 C C . ASP A 1 89 ? -5.565 4.359 12.756 1.00 97.38 89 ASP A C 1
ATOM 702 O O . ASP A 1 89 ? -5.690 3.656 13.757 1.00 97.38 89 ASP A O 1
ATOM 706 N N . THR A 1 90 ? -6.571 4.550 11.899 1.00 97.25 90 THR A N 1
ATOM 707 C CA . THR A 1 90 ? -7.903 3.953 12.056 1.00 97.25 90 THR A CA 1
ATOM 708 C C . THR A 1 90 ? -8.182 2.977 10.920 1.00 97.25 90 THR A C 1
ATOM 710 O O . THR A 1 90 ? -7.891 1.787 11.013 1.00 97.25 90 THR A O 1
ATOM 713 N N . THR A 1 91 ? -8.759 3.449 9.826 1.00 98.00 91 THR A N 1
ATOM 714 C CA . THR A 1 91 ? -8.936 2.693 8.591 1.00 98.00 91 THR A CA 1
ATOM 715 C C . THR A 1 91 ? -8.839 3.675 7.439 1.00 98.00 91 THR A C 1
ATOM 717 O O . THR A 1 91 ? -9.601 4.638 7.376 1.00 98.00 91 THR A O 1
ATOM 720 N N . CYS A 1 92 ? -7.879 3.434 6.554 1.00 98.38 92 CYS A N 1
ATOM 721 C CA . CYS A 1 92 ? -7.728 4.149 5.302 1.00 98.38 92 CYS A CA 1
ATOM 722 C C . CYS A 1 92 ? -8.438 3.364 4.202 1.00 98.38 92 CYS A C 1
ATOM 724 O O . CYS A 1 92 ? -8.056 2.231 3.906 1.00 98.38 92 CYS A O 1
ATOM 726 N N . LEU A 1 93 ? -9.476 3.952 3.615 1.00 98.44 93 LEU A N 1
ATOM 727 C CA . LEU A 1 93 ? -10.247 3.341 2.540 1.00 98.44 93 LEU A CA 1
ATOM 728 C C . LEU A 1 93 ? -9.880 3.987 1.202 1.00 98.44 93 LEU A C 1
ATOM 730 O O . LEU A 1 93 ? -10.145 5.172 1.005 1.00 98.44 93 LEU A O 1
ATOM 734 N N . LEU A 1 94 ? -9.321 3.211 0.273 1.00 98.12 94 LEU A N 1
ATOM 735 C CA . LEU A 1 94 ? -9.041 3.662 -1.090 1.00 98.12 94 LEU A CA 1
ATOM 736 C C . LEU A 1 94 ? -10.167 3.240 -2.030 1.00 98.12 94 LEU A C 1
ATOM 738 O O . LEU A 1 94 ? -10.416 2.049 -2.219 1.00 98.12 94 LEU A O 1
ATOM 742 N N . SER A 1 95 ? -10.831 4.226 -2.630 1.00 97.19 95 SER A N 1
ATOM 743 C CA . SER A 1 95 ? -11.953 4.035 -3.556 1.00 97.19 95 SER A CA 1
ATOM 744 C C . SER A 1 95 ? -11.641 4.422 -5.003 1.00 97.19 95 SER A C 1
ATOM 746 O O . SER A 1 95 ? -12.460 4.176 -5.888 1.00 97.19 95 SER A O 1
ATOM 748 N N . SER A 1 96 ? -10.466 4.998 -5.261 1.00 97.50 96 SER A N 1
ATOM 749 C CA . SER A 1 96 ? -10.020 5.441 -6.581 1.00 97.50 96 SER A CA 1
ATOM 750 C C . SER A 1 96 ? -8.592 4.995 -6.869 1.00 97.50 96 SER A C 1
ATOM 752 O O . SER A 1 96 ? -7.786 4.784 -5.963 1.00 97.50 96 SER A O 1
ATOM 754 N N . ASN A 1 97 ? -8.279 4.852 -8.157 1.00 97.19 97 ASN A N 1
ATOM 755 C CA . ASN A 1 97 ? -6.931 4.519 -8.602 1.00 97.19 97 ASN A CA 1
ATOM 756 C C . ASN A 1 97 ? -5.951 5.644 -8.256 1.00 97.19 97 ASN A C 1
ATOM 758 O O . ASN A 1 97 ? -6.224 6.814 -8.523 1.00 97.19 97 ASN A O 1
ATOM 762 N N . VAL A 1 98 ? -4.786 5.266 -7.740 1.00 96.00 98 VAL A N 1
ATOM 763 C CA . VAL A 1 98 ? -3.722 6.182 -7.335 1.00 96.00 98 VAL A CA 1
ATOM 764 C C . VAL A 1 98 ? -2.507 5.946 -8.216 1.00 96.00 98 VAL A C 1
ATOM 766 O O . VAL A 1 98 ? -1.995 4.830 -8.295 1.00 96.00 98 VAL A O 1
ATOM 769 N N . TYR A 1 99 ? -2.029 7.010 -8.854 1.00 94.81 99 TYR A N 1
ATOM 770 C CA . TYR A 1 99 ? -0.811 6.991 -9.656 1.00 94.81 99 TYR A CA 1
ATOM 771 C C . TYR A 1 99 ? 0.255 7.834 -8.964 1.00 94.81 99 TYR A C 1
ATOM 773 O O . TYR A 1 99 ? 0.118 9.050 -8.851 1.00 94.81 99 TYR A O 1
ATOM 781 N N . LEU A 1 100 ? 1.297 7.171 -8.477 1.00 93.38 100 LEU A N 1
ATOM 782 C CA . LEU A 1 100 ? 2.371 7.776 -7.702 1.00 93.38 100 LEU A CA 1
ATOM 783 C C . LEU A 1 100 ? 3.515 8.217 -8.619 1.00 93.38 100 LEU A C 1
ATOM 785 O O . LEU A 1 100 ? 3.876 7.517 -9.569 1.00 93.38 100 LEU A O 1
ATOM 789 N N . SER A 1 101 ? 4.100 9.374 -8.307 1.00 90.94 101 SER A N 1
ATOM 790 C CA . SER A 1 101 ? 5.259 9.940 -9.011 1.00 90.94 101 SER A CA 1
ATOM 791 C C . SER A 1 101 ? 6.584 9.777 -8.260 1.00 90.94 101 SER A C 1
ATOM 793 O O . SER A 1 101 ? 7.632 10.152 -8.781 1.00 90.94 101 SER A O 1
ATOM 795 N N . SER A 1 102 ? 6.551 9.252 -7.038 1.00 90.38 102 SER A N 1
ATOM 796 C CA . SER A 1 102 ? 7.715 9.032 -6.181 1.00 90.38 102 SER A CA 1
ATOM 797 C C . SER A 1 102 ? 7.483 7.821 -5.278 1.00 90.38 102 SER A C 1
ATOM 799 O O . SER A 1 102 ? 6.361 7.323 -5.149 1.00 90.38 102 SER A O 1
ATOM 801 N N . SER A 1 103 ? 8.565 7.325 -4.679 1.00 91.75 103 SER A N 1
ATOM 802 C CA . SER A 1 103 ? 8.495 6.299 -3.642 1.00 91.75 103 SER A CA 1
ATOM 803 C C . SER A 1 103 ? 7.765 6.836 -2.418 1.00 91.75 103 SER A C 1
ATOM 805 O O . SER A 1 103 ? 8.010 7.967 -2.004 1.00 91.75 103 SER A O 1
ATOM 807 N N . ILE A 1 104 ? 6.920 6.013 -1.803 1.00 94.56 104 ILE A N 1
ATOM 808 C CA . ILE A 1 104 ? 6.110 6.415 -0.651 1.00 94.56 104 ILE A CA 1
ATOM 809 C C . ILE A 1 104 ? 6.361 5.533 0.566 1.00 94.56 104 ILE A C 1
ATOM 811 O O . ILE A 1 104 ? 6.657 4.338 0.456 1.00 94.56 104 ILE A O 1
ATOM 815 N N . TYR A 1 105 ? 6.174 6.132 1.738 1.00 95.62 105 TYR A N 1
ATOM 816 C CA . TYR A 1 105 ? 6.158 5.449 3.021 1.00 95.62 105 TYR A CA 1
ATOM 817 C C . TYR A 1 105 ? 4.891 5.818 3.798 1.00 95.62 105 TYR A C 1
ATOM 819 O O . TYR A 1 105 ? 4.683 6.977 4.153 1.00 95.62 105 TYR A O 1
ATOM 827 N N . ALA A 1 106 ? 4.047 4.828 4.078 1.00 95.31 106 ALA A N 1
ATOM 828 C CA . ALA A 1 106 ? 2.861 4.979 4.912 1.00 95.31 106 ALA A CA 1
ATOM 829 C C . ALA A 1 106 ? 3.085 4.303 6.267 1.00 95.31 106 ALA A C 1
ATOM 831 O O . ALA A 1 106 ? 3.564 3.168 6.328 1.00 95.31 106 ALA A O 1
ATOM 832 N N . LEU A 1 107 ? 2.712 4.992 7.346 1.00 96.31 107 LEU A N 1
ATOM 833 C CA . LEU A 1 107 ? 2.827 4.511 8.722 1.00 96.31 107 LEU A CA 1
ATOM 834 C C . LEU A 1 107 ? 1.501 4.705 9.458 1.00 96.31 107 LEU A C 1
ATOM 836 O O . LEU A 1 107 ? 0.897 5.769 9.345 1.00 96.31 107 LEU A O 1
ATOM 840 N N . GLY A 1 108 ? 1.085 3.719 10.253 1.00 95.56 108 GLY A N 1
ATOM 841 C CA . GLY A 1 108 ? -0.077 3.875 11.128 1.00 95.56 108 GLY A CA 1
ATOM 842 C C . GLY A 1 108 ? -0.409 2.653 11.978 1.00 95.56 108 GLY A C 1
ATOM 843 O O . GLY A 1 108 ? 0.083 1.547 11.754 1.00 95.56 108 GLY A O 1
ATOM 844 N N . ALA A 1 109 ? -1.249 2.851 12.989 1.00 97.44 109 ALA A N 1
ATOM 845 C CA . ALA A 1 109 ? -1.688 1.783 13.889 1.00 97.44 109 ALA A CA 1
ATOM 846 C C . ALA A 1 109 ? -2.850 0.925 13.344 1.00 97.44 109 ALA A C 1
ATOM 848 O O . ALA A 1 109 ? -3.092 -0.168 13.860 1.00 97.44 109 ALA A O 1
ATOM 849 N N . GLY A 1 110 ? -3.560 1.412 12.328 1.00 97.12 110 GLY A N 1
ATOM 850 C CA . GLY A 1 110 ? -4.831 0.883 11.845 1.00 97.12 110 GLY A CA 1
ATOM 851 C C . GLY A 1 110 ? -4.730 0.088 10.546 1.00 97.12 110 GLY A C 1
ATOM 852 O O . GLY A 1 110 ? -3.750 -0.616 10.297 1.00 97.12 110 GLY A O 1
ATOM 853 N N . ASN A 1 111 ? -5.786 0.177 9.736 1.00 97.88 111 ASN A N 1
ATOM 854 C CA . ASN A 1 111 ? -6.008 -0.678 8.570 1.00 97.88 111 ASN A CA 1
ATOM 855 C C . ASN A 1 111 ? -5.880 0.080 7.244 1.00 97.88 111 ASN A C 1
ATOM 857 O O . ASN A 1 111 ? -6.128 1.284 7.176 1.00 97.88 111 ASN A O 1
ATOM 861 N N . LEU A 1 112 ? -5.592 -0.654 6.170 1.00 98.25 112 LEU A N 1
ATOM 862 C CA . LEU A 1 112 ? -5.712 -0.180 4.791 1.00 98.25 112 LEU A CA 1
ATOM 863 C C . LEU A 1 112 ? -6.633 -1.114 4.010 1.00 98.25 112 LEU A C 1
ATOM 865 O O . LEU A 1 112 ? -6.346 -2.302 3.871 1.00 98.25 112 LEU A O 1
ATOM 869 N N . GLU A 1 113 ? -7.707 -0.563 3.459 1.00 98.31 113 GLU A N 1
ATOM 870 C CA . GLU A 1 113 ? -8.635 -1.277 2.592 1.00 98.31 113 GLU A CA 1
ATOM 871 C C . GLU A 1 113 ? -8.631 -0.656 1.196 1.00 98.31 113 GLU A C 1
ATOM 873 O O . GLU A 1 113 ? -9.085 0.466 0.986 1.00 98.31 113 GLU A O 1
ATOM 878 N N . ILE A 1 114 ? -8.121 -1.411 0.228 1.00 98.38 114 ILE A N 1
ATOM 879 C CA . ILE A 1 114 ? -8.177 -1.083 -1.193 1.00 98.38 114 ILE A CA 1
ATOM 880 C C . ILE A 1 114 ? -9.443 -1.727 -1.746 1.00 98.38 114 ILE A C 1
ATOM 882 O O . ILE A 1 114 ? -9.573 -2.952 -1.720 1.00 98.38 114 ILE A O 1
ATOM 886 N N . LEU A 1 115 ? -10.399 -0.922 -2.208 1.00 98.38 115 LEU A N 1
ATOM 887 C CA . LEU A 1 115 ? -11.662 -1.439 -2.729 1.00 98.38 115 LEU A CA 1
ATOM 888 C C . LEU A 1 115 ? -11.476 -2.247 -4.028 1.00 98.38 115 LEU A C 1
ATOM 890 O O . LEU A 1 115 ? -10.429 -2.173 -4.675 1.00 98.38 115 LEU A O 1
ATOM 894 N N . PRO A 1 116 ? -12.481 -3.051 -4.424 1.00 98.38 116 PRO A N 1
ATOM 895 C CA . PRO A 1 116 ? -12.441 -3.766 -5.691 1.00 98.38 116 PRO A CA 1
ATOM 896 C C . PRO A 1 116 ? -12.179 -2.852 -6.890 1.00 98.38 116 PRO A C 1
ATOM 898 O O . PRO A 1 116 ? -12.687 -1.732 -6.935 1.00 98.38 116 PRO A O 1
ATOM 901 N N . HIS A 1 117 ? -11.418 -3.349 -7.867 1.00 97.94 117 HIS A N 1
ATOM 902 C CA . HIS A 1 117 ? -11.000 -2.617 -9.073 1.00 97.94 117 HIS A CA 1
ATOM 903 C C . HIS A 1 117 ? -10.155 -1.353 -8.823 1.00 97.94 117 HIS A C 1
ATOM 905 O O . HIS A 1 117 ? -9.961 -0.559 -9.746 1.00 97.94 117 HIS A O 1
ATOM 911 N N . VAL A 1 118 ? -9.634 -1.160 -7.605 1.00 98.06 118 VAL A N 1
ATOM 912 C CA . VAL A 1 118 ? -8.759 -0.033 -7.266 1.00 98.06 118 VAL A CA 1
ATOM 913 C C . VAL A 1 118 ? -7.291 -0.441 -7.343 1.00 98.06 118 VAL A C 1
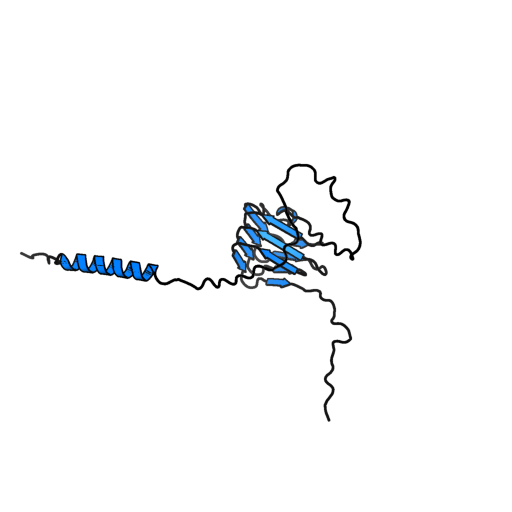ATOM 915 O O . VAL A 1 118 ? -6.880 -1.486 -6.836 1.00 98.06 118 VAL A O 1
ATOM 918 N N . SER A 1 119 ? -6.485 0.406 -7.977 1.00 96.19 119 SER A N 1
ATOM 919 C CA . SER A 1 119 ? -5.062 0.177 -8.209 1.00 96.19 119 SER A CA 1
ATOM 920 C C . SER A 1 119 ? -4.202 1.282 -7.604 1.00 96.19 119 SER A C 1
ATOM 922 O O . SER A 1 119 ? -4.467 2.457 -7.841 1.00 96.19 119 SER A O 1
ATOM 924 N N . ILE A 1 120 ? -3.134 0.917 -6.895 1.00 96.00 120 ILE A N 1
ATOM 925 C CA . ILE A 1 120 ? -2.036 1.824 -6.541 1.00 96.00 120 ILE A CA 1
ATOM 926 C C . ILE A 1 120 ? -0.870 1.497 -7.469 1.00 96.00 120 ILE A C 1
ATOM 928 O O . ILE A 1 120 ? -0.316 0.400 -7.406 1.00 96.00 120 ILE A O 1
ATOM 932 N N . ALA A 1 121 ? -0.497 2.426 -8.340 1.00 94.88 121 ALA A N 1
ATOM 933 C CA . ALA A 1 121 ? 0.538 2.209 -9.338 1.00 94.88 121 ALA A CA 1
ATOM 934 C C . ALA A 1 121 ? 1.624 3.280 -9.256 1.00 94.88 121 ALA A C 1
ATOM 936 O O . ALA A 1 121 ? 1.341 4.472 -9.312 1.00 94.88 121 ALA A O 1
ATOM 937 N N . CYS A 1 122 ? 2.878 2.850 -9.205 1.00 92.06 122 CYS A N 1
ATOM 938 C CA . CYS A 1 122 ? 4.044 3.699 -9.364 1.00 92.06 122 CYS A CA 1
ATOM 939 C C . CYS A 1 122 ? 4.886 3.202 -10.548 1.00 92.06 122 CYS A C 1
ATOM 941 O O . CYS A 1 122 ? 5.765 2.353 -10.375 1.00 92.06 122 CYS A O 1
ATOM 943 N N . PRO A 1 123 ? 4.621 3.688 -11.774 1.00 84.94 123 PRO A N 1
ATOM 944 C CA . PRO A 1 123 ? 5.246 3.185 -12.998 1.00 84.94 123 PRO A CA 1
ATOM 945 C C . PRO A 1 123 ? 6.656 3.763 -13.243 1.00 84.94 123 PRO A C 1
ATOM 947 O O . PRO A 1 123 ? 7.053 3.979 -14.387 1.00 84.94 123 PRO A O 1
ATOM 950 N N . ILE A 1 124 ? 7.416 4.049 -12.183 1.00 83.50 124 ILE A N 1
ATOM 951 C CA . ILE A 1 124 ? 8.749 4.664 -12.255 1.00 83.50 124 ILE A CA 1
ATOM 952 C C . ILE A 1 124 ? 9.806 3.637 -11.845 1.00 83.50 124 ILE A C 1
ATOM 954 O O . ILE A 1 124 ? 9.593 2.837 -10.930 1.00 83.50 124 ILE A O 1
ATOM 958 N N . LYS A 1 125 ? 10.960 3.664 -12.529 1.00 78.31 125 LYS A N 1
ATOM 959 C CA . LYS A 1 125 ? 12.130 2.843 -12.183 1.00 78.31 125 LYS A CA 1
ATOM 960 C C . LYS A 1 125 ? 12.507 3.054 -10.720 1.00 78.31 125 LYS A C 1
ATOM 962 O O . LYS A 1 125 ? 12.582 4.190 -10.269 1.00 78.31 125 LYS A O 1
ATOM 967 N N . ASP A 1 126 ? 12.719 1.952 -10.008 1.00 78.94 126 ASP A N 1
ATOM 968 C CA . ASP A 1 126 ? 13.101 1.939 -8.592 1.00 78.94 126 ASP A CA 1
ATOM 969 C C . ASP A 1 126 ? 12.101 2.614 -7.633 1.00 78.94 126 ASP A C 1
ATOM 971 O O . ASP A 1 126 ? 12.437 2.894 -6.483 1.00 78.94 126 ASP A O 1
ATOM 975 N N . CYS A 1 127 ? 10.850 2.828 -8.059 1.00 87.88 127 CYS A N 1
ATOM 976 C CA . CYS A 1 127 ? 9.820 3.317 -7.153 1.00 87.88 127 CYS A CA 1
ATOM 977 C C . CYS A 1 127 ? 9.443 2.255 -6.118 1.00 87.88 127 CYS A C 1
ATOM 979 O O . CYS A 1 127 ? 9.111 1.119 -6.474 1.00 87.88 127 CYS A O 1
ATOM 981 N N . SER A 1 128 ? 9.454 2.629 -4.841 1.00 91.00 128 SER A N 1
ATOM 982 C CA . SER A 1 128 ? 9.092 1.751 -3.736 1.00 91.00 128 SER A CA 1
ATOM 983 C C . SER A 1 128 ? 7.807 2.202 -3.047 1.00 91.00 128 SER A C 1
ATOM 985 O O . SER A 1 128 ? 7.630 3.369 -2.711 1.00 91.00 128 SER A O 1
ATOM 987 N N . ILE A 1 129 ? 6.906 1.252 -2.809 1.00 94.19 129 ILE A N 1
ATOM 988 C CA . ILE A 1 129 ? 5.726 1.437 -1.964 1.00 94.19 129 ILE A CA 1
ATOM 989 C C . ILE A 1 129 ? 5.984 0.690 -0.660 1.00 94.19 129 ILE A C 1
ATOM 991 O O . ILE A 1 129 ? 6.080 -0.537 -0.658 1.00 94.19 129 ILE A O 1
ATOM 995 N N . SER A 1 130 ? 6.109 1.423 0.443 1.00 95.19 130 SER A N 1
ATOM 996 C CA . SER A 1 130 ? 6.318 0.846 1.772 1.00 95.19 130 SER A CA 1
ATOM 997 C C . SER A 1 130 ? 5.131 1.156 2.674 1.00 95.19 130 SER A C 1
ATOM 999 O O . SER A 1 130 ? 4.859 2.313 2.982 1.00 95.19 130 SER A O 1
ATOM 1001 N N . LEU A 1 131 ? 4.425 0.116 3.103 1.00 96.56 131 LEU A N 1
ATOM 1002 C CA . LEU A 1 131 ? 3.273 0.196 3.990 1.00 96.56 131 LEU A CA 1
ATOM 1003 C C . LEU A 1 131 ? 3.650 -0.453 5.318 1.00 96.56 131 LEU A C 1
ATOM 1005 O O . LEU A 1 131 ? 3.927 -1.650 5.360 1.00 96.56 131 LEU A O 1
ATOM 1009 N N . ASN A 1 132 ? 3.675 0.327 6.392 1.00 97.00 132 ASN A N 1
ATOM 1010 C CA . ASN A 1 132 ? 3.942 -0.155 7.740 1.00 97.00 132 ASN A CA 1
ATOM 1011 C C . ASN A 1 132 ? 2.734 0.136 8.629 1.00 97.00 132 ASN A C 1
ATOM 1013 O O . ASN A 1 132 ? 2.577 1.233 9.162 1.00 97.00 132 ASN A O 1
ATOM 1017 N N . LEU A 1 133 ? 1.850 -0.849 8.730 1.00 97.19 133 LEU A N 1
ATOM 1018 C CA . LEU A 1 133 ? 0.585 -0.740 9.435 1.00 97.19 133 LEU A CA 1
ATOM 1019 C C . LEU A 1 133 ? 0.527 -1.791 10.538 1.00 97.19 133 LEU A C 1
ATOM 1021 O O . LEU A 1 133 ? 0.877 -2.944 10.323 1.00 97.19 133 LEU A O 1
ATOM 1025 N N . SER A 1 134 ? 0.081 -1.421 11.736 1.00 96.44 134 SER A N 1
ATOM 1026 C CA . SER A 1 134 ? -0.085 -2.418 12.806 1.00 96.44 134 SER A CA 1
ATOM 1027 C C . SER A 1 134 ? -1.324 -3.296 12.597 1.00 96.44 134 SER A C 1
ATOM 1029 O O . SER A 1 134 ? -1.357 -4.422 13.083 1.00 96.44 134 SER A O 1
ATOM 1031 N N . GLY A 1 135 ? -2.330 -2.805 11.865 1.00 97.00 135 GLY A N 1
ATOM 1032 C CA . GLY A 1 135 ? -3.575 -3.514 11.590 1.00 97.00 135 GLY A CA 1
ATOM 1033 C C . GLY A 1 135 ? -3.543 -4.367 10.321 1.00 97.00 135 GLY A C 1
ATOM 1034 O O . GLY A 1 135 ? -2.538 -4.988 9.962 1.00 97.00 135 GLY A O 1
ATOM 1035 N N . ASN A 1 136 ? -4.693 -4.443 9.655 1.00 97.75 136 ASN A N 1
ATOM 1036 C CA . ASN A 1 136 ? -4.930 -5.313 8.510 1.00 97.75 136 ASN A CA 1
ATOM 1037 C C . ASN A 1 136 ? -4.787 -4.541 7.190 1.00 97.75 136 ASN A C 1
ATOM 1039 O O . ASN A 1 136 ? -5.285 -3.425 7.047 1.00 97.75 136 ASN A O 1
ATOM 1043 N N . VAL A 1 137 ? -4.171 -5.174 6.194 1.00 98.25 137 VAL A N 1
ATOM 1044 C CA . VAL A 1 137 ? -4.164 -4.698 4.807 1.00 98.25 137 VAL A CA 1
ATOM 1045 C C . VAL A 1 137 ? -5.056 -5.609 3.979 1.00 98.25 137 VAL A C 1
ATOM 1047 O O . VAL A 1 137 ? -4.915 -6.833 4.011 1.00 98.25 137 VAL A O 1
ATOM 1050 N N . LYS A 1 138 ? -5.990 -5.024 3.237 1.00 98.25 138 LYS A N 1
ATOM 1051 C CA . LYS A 1 138 ? -6.959 -5.750 2.424 1.00 98.25 138 LYS A CA 1
ATOM 1052 C C . LYS A 1 138 ? -6.989 -5.200 1.013 1.00 98.25 138 LYS A C 1
ATOM 1054 O O . LYS A 1 138 ? -7.255 -4.022 0.807 1.00 98.25 138 LYS A O 1
ATOM 1059 N N . LEU A 1 139 ? -6.754 -6.078 0.050 1.00 98.19 139 LEU A N 1
ATOM 1060 C CA . LEU A 1 139 ? -6.955 -5.825 -1.368 1.00 98.19 139 LEU A CA 1
ATOM 1061 C C . LEU A 1 139 ? -8.297 -6.435 -1.769 1.00 98.19 139 LEU A C 1
ATOM 1063 O O . LEU A 1 139 ? -8.532 -7.626 -1.560 1.00 98.19 139 LEU A O 1
ATOM 1067 N N . GLY A 1 140 ? -9.187 -5.619 -2.327 1.00 98.25 140 GLY A N 1
ATOM 1068 C CA . GLY A 1 140 ? -10.444 -6.061 -2.920 1.00 98.25 140 GLY A CA 1
ATOM 1069 C C . GLY A 1 140 ? -10.224 -6.955 -4.141 1.00 98.25 140 GLY A C 1
ATOM 1070 O O . GLY A 1 140 ? -9.097 -7.164 -4.587 1.00 98.25 140 GLY A O 1
ATOM 1071 N N . SER A 1 141 ? -11.304 -7.507 -4.694 1.00 98.19 141 SER A N 1
ATOM 1072 C CA . SER A 1 141 ? -11.212 -8.256 -5.951 1.00 98.19 141 SER A CA 1
ATOM 1073 C C . SER A 1 141 ? -10.740 -7.355 -7.091 1.00 98.19 141 SER A C 1
ATOM 1075 O O . SER A 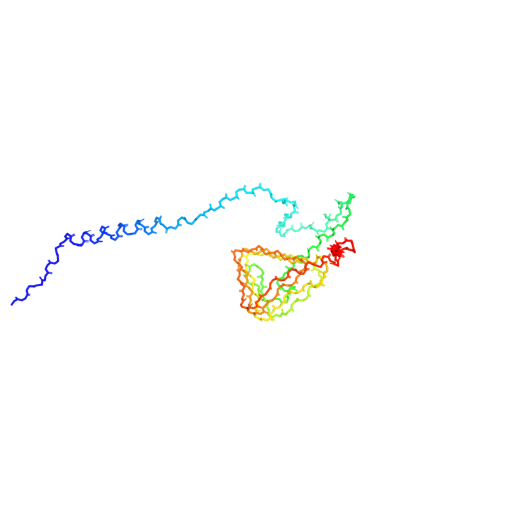1 141 ? -11.116 -6.185 -7.145 1.00 98.19 141 SER A O 1
ATOM 1077 N N . ASP A 1 142 ? -9.899 -7.884 -7.977 1.00 97.94 142 ASP A N 1
ATOM 1078 C CA . ASP A 1 142 ? -9.350 -7.150 -9.126 1.00 97.94 142 ASP A CA 1
ATOM 1079 C C . ASP A 1 142 ? -8.563 -5.876 -8.744 1.00 97.94 142 ASP A C 1
ATOM 1081 O O . ASP A 1 142 ? -8.345 -5.000 -9.580 1.00 97.94 142 ASP A O 1
ATOM 1085 N N . ALA A 1 143 ? -8.151 -5.743 -7.478 1.00 98.12 143 ALA A N 1
ATOM 1086 C CA . ALA A 1 143 ? -7.292 -4.657 -7.020 1.00 98.12 143 ALA A CA 1
ATOM 1087 C C . ALA A 1 143 ? -5.824 -4.923 -7.389 1.00 98.12 143 ALA A C 1
ATOM 1089 O O . ALA A 1 143 ? -5.395 -6.075 -7.497 1.00 98.12 143 ALA A O 1
ATOM 1090 N N . ALA A 1 144 ? -5.024 -3.870 -7.546 1.00 96.69 144 ALA A N 1
ATOM 1091 C CA . ALA A 1 144 ? -3.618 -4.025 -7.914 1.00 96.69 144 ALA A CA 1
ATOM 1092 C C . ALA A 1 144 ? -2.692 -3.083 -7.140 1.00 96.69 144 ALA A C 1
ATOM 1094 O O . ALA A 1 144 ? -2.973 -1.899 -6.994 1.00 96.69 144 ALA A O 1
ATOM 1095 N N . ILE A 1 145 ? -1.545 -3.590 -6.692 1.00 96.19 145 ILE A N 1
ATOM 1096 C CA . ILE A 1 145 ? -0.416 -2.760 -6.254 1.00 96.19 145 ILE A CA 1
ATOM 1097 C C . ILE A 1 145 ? 0.724 -2.996 -7.234 1.00 96.19 145 ILE A C 1
ATOM 1099 O O . ILE A 1 145 ? 1.177 -4.128 -7.385 1.00 96.19 145 ILE A O 1
ATOM 1103 N N . ILE A 1 146 ? 1.174 -1.947 -7.915 1.00 94.38 146 ILE A N 1
ATOM 1104 C CA . ILE A 1 146 ? 2.173 -2.028 -8.983 1.00 94.38 146 ILE A CA 1
ATOM 1105 C C . ILE A 1 146 ? 3.301 -1.052 -8.664 1.00 94.38 146 ILE A C 1
ATOM 1107 O O . ILE A 1 146 ? 3.073 0.153 -8.640 1.00 94.38 146 ILE A O 1
ATOM 1111 N N . ALA A 1 147 ? 4.517 -1.539 -8.425 1.00 93.12 147 ALA A N 1
ATOM 1112 C CA . ALA A 1 147 ? 5.684 -0.682 -8.187 1.00 93.12 147 ALA A CA 1
ATOM 1113 C C . ALA A 1 147 ? 6.999 -1.408 -8.485 1.00 93.12 147 ALA A C 1
ATOM 1115 O O . ALA A 1 147 ? 7.009 -2.612 -8.714 1.00 93.12 147 ALA A O 1
ATOM 1116 N N . GLY A 1 148 ? 8.124 -0.692 -8.441 1.00 88.56 148 GLY A N 1
ATOM 1117 C CA . GLY A 1 148 ? 9.466 -1.282 -8.499 1.00 88.56 148 GLY A CA 1
ATOM 1118 C C . GLY A 1 148 ? 9.737 -2.252 -7.351 1.00 88.56 148 GLY A C 1
ATOM 1119 O O . GLY A 1 148 ? 10.219 -3.366 -7.557 1.00 88.56 148 GLY A O 1
ATOM 1120 N N . SER A 1 149 ? 9.373 -1.831 -6.144 1.00 88.75 149 SER A N 1
ATOM 1121 C CA . SER A 1 149 ? 9.450 -2.618 -4.918 1.00 88.75 149 SER A CA 1
ATOM 1122 C C . SER A 1 149 ? 8.212 -2.365 -4.064 1.00 88.75 149 SER A C 1
ATOM 1124 O O . SER A 1 149 ? 7.708 -1.243 -4.007 1.00 88.75 149 SER A O 1
ATOM 1126 N N . VAL A 1 150 ? 7.715 -3.403 -3.398 1.00 93.62 150 VAL A N 1
ATOM 1127 C CA . VAL A 1 150 ? 6.562 -3.312 -2.501 1.00 93.62 150 VAL A CA 1
ATOM 1128 C C . VAL A 1 150 ? 6.928 -3.988 -1.188 1.00 93.62 150 VAL A C 1
ATOM 1130 O O . VAL A 1 150 ? 7.300 -5.159 -1.174 1.00 93.62 150 VAL A O 1
ATOM 1133 N N . VAL A 1 151 ? 6.813 -3.250 -0.086 1.00 94.12 151 VAL A N 1
ATOM 1134 C CA . VAL A 1 151 ? 7.039 -3.748 1.273 1.00 94.12 151 VAL A CA 1
ATOM 1135 C C . VAL A 1 151 ? 5.767 -3.521 2.072 1.00 94.12 151 VAL A C 1
ATOM 1137 O O . VAL A 1 151 ? 5.313 -2.389 2.202 1.00 94.12 151 VAL A O 1
ATOM 1140 N N . ILE A 1 152 ? 5.184 -4.594 2.604 1.00 96.62 152 ILE A N 1
ATOM 1141 C CA . ILE A 1 152 ? 3.967 -4.535 3.419 1.00 96.62 152 ILE A CA 1
ATOM 1142 C C . ILE A 1 152 ? 4.268 -5.196 4.761 1.00 96.62 152 ILE A C 1
ATOM 1144 O O . ILE A 1 152 ? 4.397 -6.415 4.843 1.00 96.62 152 ILE A O 1
ATOM 1148 N N . ALA A 1 153 ? 4.378 -4.385 5.807 1.00 96.81 153 ALA A N 1
ATOM 1149 C CA . ALA A 1 153 ? 4.370 -4.826 7.191 1.00 96.81 153 ALA A CA 1
ATOM 1150 C C . ALA A 1 153 ? 2.961 -4.594 7.747 1.00 96.81 153 ALA A C 1
ATOM 1152 O O . ALA A 1 153 ? 2.503 -3.456 7.812 1.00 96.81 153 ALA A O 1
ATOM 1153 N N . ALA A 1 154 ? 2.267 -5.684 8.073 1.00 97.25 154 ALA A N 1
ATOM 1154 C CA . ALA A 1 154 ? 0.890 -5.692 8.561 1.00 97.25 154 ALA A CA 1
ATOM 1155 C C . ALA A 1 154 ? 0.667 -6.869 9.515 1.00 97.25 154 ALA A C 1
ATOM 1157 O O . ALA A 1 154 ? 1.350 -7.888 9.399 1.00 97.25 154 ALA A O 1
ATOM 1158 N N . HIS A 1 155 ? -0.318 -6.774 10.413 1.00 97.81 155 HIS A N 1
ATOM 1159 C CA . HIS A 1 155 ? -0.740 -7.923 11.222 1.00 97.81 155 HIS A CA 1
ATOM 1160 C C . HIS A 1 155 ? -1.336 -9.032 10.353 1.00 97.81 155 HIS A C 1
ATOM 1162 O O . HIS A 1 155 ? -1.086 -10.215 10.571 1.00 97.81 155 HIS A O 1
ATOM 1168 N N . SER A 1 156 ? -2.109 -8.650 9.336 1.00 97.69 156 SER A N 1
ATOM 1169 C CA . SER A 1 156 ? -2.588 -9.585 8.323 1.00 97.69 156 SER A CA 1
ATOM 1170 C C . SER A 1 156 ? -2.719 -8.906 6.970 1.00 97.69 156 SER A C 1
ATOM 1172 O O . SER A 1 156 ? -3.225 -7.786 6.888 1.00 97.69 156 SER A O 1
ATOM 1174 N N . LEU A 1 157 ? -2.379 -9.629 5.9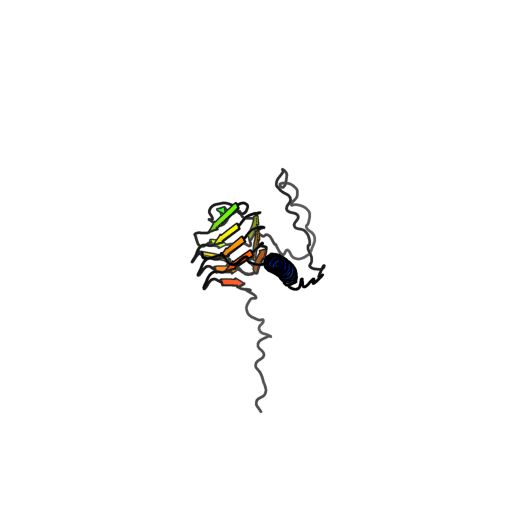11 1.00 97.62 157 LEU A N 1
ATOM 1175 C CA . LEU A 1 157 ? -2.633 -9.238 4.532 1.00 97.62 157 LEU A CA 1
ATOM 1176 C C . LEU A 1 157 ? -3.710 -10.157 3.944 1.00 97.62 157 LEU A C 1
ATOM 1178 O O . LEU A 1 157 ? -3.587 -11.378 4.003 1.00 97.62 157 LEU A O 1
ATOM 1182 N N . SER A 1 158 ? -4.758 -9.572 3.371 1.00 97.50 158 SER A N 1
ATOM 1183 C CA . SER A 1 158 ? -5.812 -10.291 2.653 1.00 97.50 158 SER A CA 1
ATOM 1184 C C . SER A 1 158 ? -5.873 -9.813 1.209 1.00 97.50 158 SER A C 1
ATOM 1186 O O . SER A 1 158 ? -5.880 -8.615 0.938 1.00 97.50 158 SER A O 1
ATOM 1188 N N . VAL A 1 159 ? -5.871 -10.763 0.280 1.00 97.75 159 VAL A N 1
ATOM 1189 C CA . VAL A 1 159 ? -5.735 -10.517 -1.158 1.00 97.75 159 VAL A CA 1
ATOM 1190 C C . VAL A 1 159 ? -6.963 -11.103 -1.842 1.00 97.75 159 VAL A C 1
ATOM 1192 O O . VAL A 1 159 ? -7.198 -12.310 -1.784 1.00 97.75 159 VAL A O 1
ATOM 1195 N N . GLY A 1 160 ? -7.799 -10.232 -2.404 1.00 97.94 160 GLY A N 1
ATOM 1196 C CA . GLY A 1 160 ? -9.054 -10.594 -3.051 1.00 97.94 160 GLY A CA 1
ATOM 1197 C C . GLY A 1 160 ? -8.864 -11.392 -4.341 1.00 97.94 160 GLY A C 1
ATOM 1198 O O . GLY A 1 160 ? -7.765 -11.513 -4.885 1.00 97.94 160 GLY A O 1
ATOM 1199 N N . HIS A 1 161 ? -9.961 -11.938 -4.863 1.00 98.12 161 HIS A N 1
ATOM 1200 C CA . HIS A 1 161 ? -9.937 -12.695 -6.114 1.00 98.12 161 HIS A CA 1
ATOM 1201 C C . HIS A 1 161 ? -9.418 -11.843 -7.282 1.00 98.12 161 HIS A C 1
ATOM 1203 O O . HIS A 1 161 ? -9.798 -10.683 -7.400 1.00 98.12 161 HIS A O 1
ATOM 1209 N N . ASN A 1 162 ? -8.561 -12.417 -8.134 1.00 97.62 162 ASN A N 1
ATOM 1210 C CA . ASN A 1 162 ? -7.943 -11.739 -9.283 1.00 97.62 162 ASN A CA 1
ATOM 1211 C C . ASN A 1 162 ? -7.190 -10.432 -8.943 1.00 97.62 162 ASN A C 1
ATOM 1213 O O . ASN A 1 162 ? -6.903 -9.624 -9.821 1.00 97.62 162 ASN A O 1
ATOM 1217 N N . SER A 1 163 ? -6.867 -10.209 -7.666 1.00 97.56 163 SER A N 1
ATOM 1218 C CA . SER A 1 163 ? -6.030 -9.085 -7.258 1.00 97.56 163 SER A CA 1
ATOM 1219 C C . SER A 1 163 ? -4.550 -9.442 -7.365 1.00 97.56 163 SER A C 1
ATOM 1221 O O . SER A 1 163 ? -4.175 -10.618 -7.359 1.00 97.56 163 SER A O 1
ATOM 1223 N N . SER A 1 164 ? -3.697 -8.430 -7.509 1.00 95.62 164 SER A N 1
ATOM 1224 C CA . SER A 1 164 ? -2.268 -8.641 -7.744 1.00 95.62 164 SER A CA 1
ATOM 1225 C C . SER A 1 164 ? -1.389 -7.657 -6.980 1.00 95.62 164 SER A C 1
ATOM 1227 O O . SER A 1 164 ? -1.721 -6.488 -6.799 1.00 95.62 164 SER A O 1
ATOM 1229 N N . ILE A 1 165 ? -0.224 -8.140 -6.555 1.00 95.25 165 ILE A N 1
ATOM 1230 C CA . ILE A 1 165 ? 0.881 -7.309 -6.079 1.00 95.25 165 ILE A CA 1
ATOM 1231 C C . ILE A 1 165 ? 2.023 -7.560 -7.054 1.00 95.25 165 ILE A C 1
ATOM 1233 O O . ILE A 1 165 ? 2.665 -8.608 -7.022 1.00 95.25 165 ILE A O 1
ATOM 1237 N N . SER A 1 166 ? 2.211 -6.625 -7.975 1.00 91.94 166 SER A N 1
ATOM 1238 C CA . SER A 1 166 ? 3.180 -6.723 -9.056 1.00 91.94 166 SER A CA 1
ATOM 1239 C C . SER A 1 166 ? 4.379 -5.842 -8.744 1.00 91.94 166 SER A C 1
ATOM 1241 O O . SER A 1 166 ? 4.315 -4.616 -8.836 1.00 91.94 166 SER A O 1
ATOM 1243 N N . THR A 1 167 ? 5.499 -6.473 -8.408 1.00 89.00 167 THR A N 1
ATOM 1244 C CA . THR A 1 167 ? 6.787 -5.790 -8.365 1.00 89.00 167 THR A CA 1
ATOM 1245 C C . THR A 1 167 ? 7.369 -5.789 -9.771 1.00 89.00 167 THR A C 1
ATOM 1247 O O . THR A 1 167 ? 8.012 -6.738 -10.219 1.00 89.00 167 THR A O 1
ATOM 1250 N N . THR A 1 168 ? 7.108 -4.725 -10.524 1.00 71.56 168 THR A N 1
ATOM 1251 C CA . THR A 1 168 ? 7.811 -4.497 -11.780 1.00 71.56 168 THR A CA 1
ATOM 1252 C C . THR A 1 168 ? 9.217 -4.064 -11.420 1.00 71.56 168 THR A C 1
ATOM 1254 O O . THR A 1 168 ? 9.508 -2.872 -11.396 1.00 71.56 168 THR A O 1
ATOM 1257 N N . SER A 1 169 ? 10.094 -5.024 -11.118 1.00 59.12 169 SER A N 1
ATOM 1258 C CA . SER A 1 169 ? 11.526 -4.766 -11.114 1.00 59.12 169 SER A CA 1
ATOM 1259 C C . SER A 1 169 ? 11.851 -4.297 -12.522 1.00 59.12 169 SER A C 1
ATOM 1261 O O . SER A 1 169 ? 11.999 -5.084 -13.456 1.00 59.12 169 SER A O 1
ATOM 1263 N N . LEU A 1 170 ? 11.869 -2.982 -12.709 1.00 61.12 170 LEU A N 1
ATOM 1264 C CA . LEU A 1 170 ? 12.294 -2.349 -13.938 1.00 61.12 170 LEU A CA 1
ATOM 1265 C C . LEU A 1 170 ? 13.819 -2.484 -13.993 1.00 61.12 170 LEU A C 1
ATOM 1267 O O . LEU A 1 170 ? 14.513 -1.492 -14.171 1.00 61.12 170 LEU A O 1
ATOM 1271 N N . GLY A 1 171 ? 14.352 -3.706 -13.859 1.00 57.91 171 GLY A N 1
ATOM 1272 C CA . GLY A 1 171 ? 15.777 -4.050 -13.850 1.00 57.91 171 GLY A CA 1
ATOM 1273 C C . GLY A 1 171 ? 16.500 -3.711 -15.156 1.00 57.91 171 GLY A C 1
ATOM 1274 O O . GLY A 1 171 ? 17.651 -4.086 -15.351 1.00 57.91 171 GLY A O 1
ATOM 1275 N N . GLY A 1 172 ? 15.835 -2.976 -16.049 1.00 59.69 172 GLY A N 1
ATOM 1276 C CA . GLY A 1 172 ? 16.287 -2.650 -17.383 1.00 59.69 172 GLY A CA 1
ATOM 1277 C C . GLY A 1 172 ? 16.245 -3.866 -18.292 1.00 59.69 172 GLY A C 1
ATOM 1278 O O . GLY A 1 172 ? 15.891 -4.975 -17.895 1.00 59.69 172 GLY A O 1
ATOM 1279 N N . ASN A 1 173 ? 16.615 -3.642 -19.546 1.00 64.31 173 ASN A N 1
ATOM 1280 C CA . ASN A 1 173 ? 16.916 -4.754 -20.425 1.00 64.31 173 ASN A CA 1
ATOM 1281 C C . ASN A 1 173 ? 18.150 -5.489 -19.876 1.00 64.31 173 ASN A C 1
ATOM 1283 O O . ASN A 1 173 ? 19.072 -4.825 -19.388 1.00 64.31 173 ASN A O 1
ATOM 1287 N N . PRO A 1 174 ? 18.198 -6.829 -19.977 1.00 64.94 174 PRO A N 1
ATOM 1288 C CA . PRO A 1 174 ? 19.406 -7.575 -19.655 1.00 64.94 174 PRO A CA 1
ATOM 1289 C C . PRO A 1 174 ? 20.608 -6.991 -20.427 1.00 64.94 174 PRO A C 1
ATOM 1291 O O . PRO A 1 174 ? 20.440 -6.582 -21.583 1.00 64.94 174 PRO A O 1
ATOM 1294 N N . PRO A 1 175 ? 21.812 -6.917 -19.823 1.00 70.69 175 PRO A N 1
ATOM 1295 C CA . PRO A 1 175 ? 23.009 -6.461 -20.523 1.00 70.69 175 PRO A CA 1
ATOM 1296 C C . PRO A 1 175 ? 23.213 -7.255 -21.818 1.00 70.69 175 PRO A C 1
ATOM 1298 O O . PRO A 1 175 ? 22.974 -8.459 -21.844 1.00 70.69 175 PRO A O 1
ATOM 1301 N N . ALA A 1 176 ? 23.721 -6.625 -22.883 1.00 69.00 176 ALA A N 1
ATOM 1302 C CA . ALA A 1 176 ? 23.892 -7.281 -24.189 1.00 69.00 176 ALA A CA 1
ATOM 1303 C C . ALA A 1 176 ? 24.714 -8.592 -24.143 1.00 69.00 176 ALA A C 1
ATOM 1305 O O . ALA A 1 176 ? 24.614 -9.418 -25.043 1.00 69.00 176 ALA A O 1
ATOM 1306 N N . GLN A 1 177 ? 25.510 -8.788 -23.089 1.00 66.44 177 GLN A N 1
ATOM 1307 C CA . GLN A 1 177 ? 26.398 -9.933 -22.880 1.00 66.44 177 GLN A CA 1
ATOM 1308 C C . GLN A 1 177 ? 25.730 -11.152 -22.213 1.00 66.44 177 GLN A C 1
ATOM 1310 O O . GLN A 1 177 ? 26.378 -12.185 -22.087 1.00 66.44 177 GLN A O 1
ATOM 1315 N N . THR A 1 178 ? 24.467 -11.075 -21.769 1.00 63.84 178 THR A N 1
ATOM 1316 C CA . THR A 1 178 ? 23.776 -12.220 -21.132 1.00 63.84 178 THR A CA 1
ATOM 1317 C C . THR A 1 178 ? 22.870 -13.007 -22.081 1.00 63.84 178 THR A C 1
ATOM 1319 O O . THR A 1 178 ? 22.276 -14.005 -21.676 1.00 63.84 178 THR A O 1
ATOM 1322 N N . SER A 1 179 ? 22.803 -12.627 -23.361 1.00 64.00 179 SER A N 1
ATOM 1323 C CA . SER A 1 179 ? 22.161 -13.436 -24.402 1.00 64.00 179 SER A CA 1
ATOM 1324 C C . SER A 1 179 ? 23.146 -14.480 -24.931 1.00 64.00 179 SER A C 1
ATOM 1326 O O . SER A 1 179 ? 23.747 -14.310 -25.990 1.00 64.00 179 SER A O 1
ATOM 1328 N N . GLY A 1 180 ? 23.340 -15.565 -24.183 1.00 64.50 180 GLY A N 1
ATOM 1329 C CA . GLY A 1 180 ? 24.060 -16.729 -24.690 1.00 64.50 180 GLY A CA 1
ATOM 1330 C C . GLY A 1 180 ? 23.216 -17.449 -25.739 1.00 64.50 180 GLY A C 1
ATOM 1331 O O . GLY A 1 180 ? 22.292 -18.176 -25.389 1.00 64.50 180 GLY A O 1
ATOM 1332 N N . THR A 1 181 ? 23.518 -17.264 -27.023 1.00 70.62 181 THR A N 1
ATOM 1333 C CA . THR A 1 181 ? 23.019 -18.162 -28.072 1.00 70.62 181 THR A CA 1
ATOM 1334 C C . THR A 1 181 ? 23.745 -19.502 -27.913 1.00 70.62 181 THR A C 1
ATOM 1336 O O . THR A 1 181 ? 24.976 -19.506 -27.990 1.00 70.62 181 THR A O 1
ATOM 1339 N N . PRO A 1 182 ? 23.057 -20.633 -27.668 1.00 63.16 182 PRO A N 1
ATOM 1340 C CA . PRO A 1 182 ? 23.731 -21.921 -27.584 1.00 63.16 182 PRO A CA 1
ATOM 1341 C C . PRO A 1 182 ? 24.370 -22.247 -28.938 1.00 63.16 182 PRO A C 1
ATOM 1343 O O . PRO A 1 182 ? 23.688 -22.324 -29.958 1.00 63.16 182 PRO A O 1
ATOM 1346 N N . VAL A 1 183 ? 25.691 -22.413 -28.942 1.00 70.00 183 VAL A N 1
ATOM 1347 C CA . VAL A 1 183 ? 26.459 -22.911 -30.087 1.00 70.00 183 VAL A CA 1
ATOM 1348 C C . VAL A 1 183 ? 26.813 -24.372 -29.820 1.00 70.00 183 VAL A C 1
ATOM 1350 O O . VAL A 1 183 ? 27.340 -24.688 -28.754 1.00 70.00 183 VAL A O 1
ATOM 1353 N N . GLY A 1 184 ? 26.478 -25.269 -30.752 1.00 57.91 184 GLY A N 1
ATOM 1354 C CA . GLY A 1 184 ? 26.768 -26.700 -30.607 1.00 57.91 184 GLY A CA 1
ATOM 1355 C C . GLY A 1 184 ? 25.825 -27.646 -31.351 1.00 57.91 184 GLY A C 1
ATOM 1356 O O . GLY A 1 184 ? 25.360 -28.610 -30.753 1.00 57.91 184 GLY A O 1
ATOM 1357 N N . PHE A 1 185 ? 25.542 -27.389 -32.630 1.00 61.16 185 PHE A N 1
ATOM 1358 C CA . PHE A 1 185 ? 25.042 -28.435 -33.527 1.00 61.16 185 PHE A CA 1
ATOM 1359 C C . PHE A 1 185 ? 26.135 -28.750 -34.548 1.00 61.16 185 PHE A C 1
ATOM 1361 O O . PHE A 1 185 ? 26.233 -28.061 -35.560 1.00 61.16 185 PHE A O 1
ATOM 1368 N N . GLU A 1 186 ? 26.945 -29.764 -34.253 1.00 52.69 186 GLU A N 1
ATOM 1369 C CA . GLU A 1 186 ? 27.659 -30.580 -35.244 1.00 52.69 186 GLU A CA 1
ATOM 1370 C C . GLU A 1 186 ? 27.530 -32.055 -34.855 1.00 52.69 186 GLU A C 1
ATOM 1372 O O . GLU A 1 186 ? 27.653 -32.354 -33.642 1.00 52.69 186 GLU A O 1
#

Secondary structure (DSSP, 8-state):
--------HHHHHHHHHHHHHHHHHHTTS------------------------S-TTSSSS----SS------PEE--TTTTT-EE-TTSEEEE-S-EE-SS-EEEEESSEEEE-TT-EEE--STT-EEEEEESSEEEE-TT-EEEESEEEEE-SEEEE-TT-EEEE-----SPPGGG--PPP---

Radius of gyration: 28.32 Å; chains: 1; bounding box: 79×71×75 Å